Protein 9EYA (pdb70)

Sequence (316 aa):
SGFRKMAFPSGKVEGCMVQVTCGTTTTLNGLWLDDVVYCPRAVICTSEDMLNPNYEDLLIRKSNHNFLVQAGNVQLRVIGHSMQNCVLKLKVDTANPKTPKYKFVRIQPGQTFSVLACYNGSPSGVYQCAMRPNFTIKGSFLNGSAGSVGFNIDYDCVSFCYMHHMMELPTGVHAGTDLEGNFYGPFVDRQTAQAAGTDTTITVNVLAWLYAAVINGDRWFLNRFTTTLNDFNLVAMKYNYEPLTQDHVDILGPLSAQTGIAVLDMCASLKELLQNGMNGRTILGSALLEDEFTPFDVVRQCSGVTFQSAVLQSGFRK

GO terms:
  GO:0060090 molecular adaptor activity (F, IDA)
  GO:0039718 double membrane vesicle viral factory (C, IDA)
  GO:0005737 cytoplasm (C, IDA)
  GO:0039606 symbiont-mediated suppression of host translation initiation (P, IDA)
  GO:0039694 viral RNA genome replication (P, IDA)
  GO:0003724 RNA helicase activity (F, IDA)
  GO:0052170 symbiont-mediated suppression of host innate immune response (P, IDA)
  GO:0140311 protein sequestering activity (F, IDA)
  GO:0004843 cysteine-type deubiquitinase activity (F, EXP)
  GO:0042025 host cell nucleus (C, EXP)
  GO:0044165 host cell endoplasmic reticulum (C, EXP)
  GO:0044174 host cell endosome (C, EXP)
  GO:0044177 host cell Golgi apparatus (C, EXP)
  GO:0030430 host cell cytoplasm (C, EXP)
  GO:0034062 5'-3' RNA polymerase activity (F, EXP)
  GO:0000175 3'-5'-RNA exonuclease activity (F, TAS)
  GO:0062243 double membrane vesicle viral factory outer membrane (C, TAS)
  GO:0003968 RNA-directed RNA polymerase activity (F, TAS)
  GO:0016892 RNA endonuclease activity producing 3'-phosphomonoesters, hydrolytic mechanism (F, TAS)
  GO:0032574 5'-3' RNA helicase activity (F, TAS)

InterPro domains:
  IPR001205 RNA-directed RNA polymerase, C-terminal domain [PF00680] (4889-5173)
  IPR002589 Macro domain [PF01661] (1058-1164)
  IPR002589 Macro domain [PS51154] (1025-1194)
  IPR002589 Macro domain [SM00506] (1037-1165)
  IPR007094 RNA-directed RNA polymerase, catalytic domain [PS50507] (5004-5166)
  IPR008740 Peptidase C30, coronavirus [PF05409] (3292-3575)
  IPR008740 Peptidase C30, coronavirus [PS51442] (3264-3569)
  IPR008740 Peptidase C30, coronavirus [cd21666] (3267-3563)
  IPR009003 Peptidase S1, PA clan [SSF50494] (3266-3563)
  IPR009461 Non-structural protein NSP16, coronavirus-like [PF06460] (6800-7095)
  IPR009466 Non-structural protein 14, coronavirus [PF06471] (5929-6449)
  IPR009469 RNA-dependent RNA polymerase, N-terminal, coronavirus [PF06478] (4407-4758)
  IPR013016 Peptidase C16, coronavirus [PF08715] (1564-1882)
  IPR013016 Peptidase C16, coronavirus [PS51124] (1634-1898)
  IPR014822 Non-structural protein NSP9, coronavirus [PF08710] (4141-4253)
  IPR014822 Non-structural protein NSP9, coronavirus [PS51951] (4141-4253)
  IPR014828 Non-structural protein NSP7, coronavirus [PF08716] (3860-3942)
  IPR014828 Non-structural protein NSP7, coronavirus [PS51949] (3860-3942)
  IPR014829 Non-structural protein NSP8, coronavirus [PF08717] (3943-4140)
  IPR014829 Non-structural protein NSP8, coronavirus [PS51950] (3943-4140)

B-factor: mean 30.34, std 9.56, range [15.97, 96.33]

Secondary structure (DSSP, 8-state):
------PPP-HHHHTTEEEEEETTEEEEEEEETTEEEEEGGGG--TTGGGS--HHHHHHT--GGG-EEEETTEEEPEEEEEEETTEEEEEESS--TTPPEEEE--PPTT-EEEEEEEETTEEEEEEEEE--TTS-B-----TT-TT-EEEEEETTEEEEEEEEEEEETTTEEEEE-TTSPBSTT--SSSS--------B-HHHHHHHHHHHHHTT--TT--S----HHHHHHHHHHTTBPPP-HHHHHHTHHHHHHHT--HHHHHHHHHHHHHH--TT--BTTBSS------HHHHHHHHHT----/--EE--EE--

Radius of gyration: 21.45 Å; Cα contacts (8 Å, |Δi|>4): 710; chains: 2; bounding box: 29×58×57 Å

Organism: Severe acute respiratory syndrome coronavirus 2 (NCBI:txid2697049)

Foldseek 3Di:
DFDDQDAADCVLQLLQWKWKAADPAIAIWGAAFQKTKFFLCNLDDPVCQAPPPSVVSCVPDDQVRIFIGDPNDTFRFPDWDDQAGMIITGTPGTRPSHFAEEFDADDFLAKWKWQFDANRGGDDIGMWTLFPLRWIQDDHDRRRFQTWTWDADAGYIYTHFTFADAAPVGIGWTGTRSHHTGHDDDRHPDHDHGDDRAFAVLQLLLLVLLLVLVPNCPLQDDDFDDLVVLQVLCVVVRYDRDDVVSQVQCVVSCVVNVNRSRSSSVSVSCCVVPNPPQDDGSNHRDRDRRQHNVNSCCVSVVDDHD/DDDDPDDDDD

Nearest PDB structures (foldseek):
  8h57-assembly1_A-2  TM=9.957E-01  e=2.122E-66  Severe acute respiratory syndrome coronavirus 2
  6xb1-assembly1_A-2  TM=9.988E-01  e=9.998E-66  Severe acute respiratory syndrome coronavirus 2
  7aol-assembly1_A  TM=1.001E+00  e=4.182E-65  Severe acute respiratory syndrome coronavirus 2
  8dcz-assembly1_B  TM=9.970E-01  e=1.926E-65  Severe acute respiratory syndrome coronavirus 2
  8ehj-assembly1_A  TM=9.989E-01  e=2.924E-65  Severe acute respiratory syndrome coronavirus 2

Solvent-accessible surface area: 14330 Å² total

Structure (mmCIF, N/CA/C/O backbone):
data_9EYA
#
_entry.id   9EYA
#
_cell.length_a   113.694
_cell.length_b   52.191
_cell.length_c   45.154
_cell.angle_alpha   90.000
_cell.angle_beta   103.310
_cell.angle_gamma   90.000
#
_symmetry.space_group_name_H-M   'C 1 2 1'
#
loop_
_entity.id
_entity.type
_entity.pdbx_description
1 polymer 'Non-structural protein 7'
2 polymer THR-SER-ALA-VAL-LEU-GLN-SER-GLY-PHE-ARG-LYS
3 water water
#
loop_
_atom_site.group_PDB
_atom_site.id
_atom_site.type_symbol
_atom_site.label_atom_id
_atom_site.label_alt_id
_atom_site.label_comp_id
_atom_site.label_asym_id
_atom_site.label_entity_id
_atom_site.label_seq_id
_atom_site.pdbx_PDB_ins_code
_atom_site.Cartn_x
_atom_site.Cartn_y
_atom_site.Cartn_z
_atom_site.occupancy
_atom_site.B_iso_or_equiv
_atom_site.auth_seq_id
_atom_site.auth_comp_id
_atom_site.auth_asym_id
_atom_site.auth_atom_id
_atom_site.pdbx_PDB_model_num
ATOM 1 N N . SER A 1 1 ? -2.75381 4.29587 38.70224 1.000 28.80300 1 SER A N 1
ATOM 2 C CA . SER A 1 1 ? -3.28166 5.42665 37.95353 1.000 28.01978 1 SER A CA 1
ATOM 3 C C . SER A 1 1 ? -2.72334 5.48406 36.53285 1.000 31.25198 1 SER A C 1
ATOM 4 O O . SER A 1 1 ? -2.09541 4.53308 36.05441 1.000 26.48757 1 SER A O 1
ATOM 7 N N . GLY A 1 2 ? -2.94124 6.61661 35.87325 1.000 30.49093 2 GLY A N 1
ATOM 8 C CA . GLY A 1 2 ? -2.83570 6.69143 34.43447 1.000 27.91798 2 GLY A CA 1
ATOM 9 C C . GLY A 1 2 ? -4.15093 6.31017 33.77958 1.000 24.35672 2 GLY A C 1
ATOM 10 O O . GLY A 1 2 ? -5.03752 5.72235 34.39411 1.000 31.22855 2 GLY A O 1
ATOM 11 N N . PHE A 1 3 ? -4.28242 6.66587 32.50630 1.000 24.94425 3 PHE A N 1
ATOM 12 C CA . PHE A 1 3 ? -5.53493 6.39784 31.80393 1.000 27.42576 3 PHE A CA 1
ATOM 13 C C . PHE A 1 3 ? -5.25019 6.33038 30.31519 1.000 25.95012 3 PHE A C 1
ATOM 14 O O . PHE A 1 3 ? -4.79095 7.31422 29.72548 1.000 28.07425 3 PHE A O 1
ATOM 22 N N . ARG A 1 4 ? -5.52739 5.18012 29.71168 1.000 24.14991 4 ARG A N 1
ATOM 23 C CA . ARG A 1 4 ? -5.18344 4.91261 28.32375 1.000 23.25333 4 ARG A CA 1
ATOM 24 C C . ARG A 1 4 ? -6.41594 4.44889 27.56301 1.000 22.73273 4 ARG A C 1
ATOM 25 O O . ARG A 1 4 ? -7.32190 3.84149 28.13549 1.000 24.76182 4 ARG A O 1
ATOM 33 N N . LYS A 1 5 ? -6.43429 4.72067 26.26061 1.000 26.62148 5 LYS A N 1
ATOM 34 C CA . LYS A 1 5 ? -7.44599 4.12859 25.39044 1.000 26.39805 5 LYS A CA 1
ATOM 35 C C . LYS A 1 5 ? -7.13689 2.63882 25.29116 1.000 30.40201 5 LYS A C 1
ATOM 36 O O . LYS A 1 5 ? -6.20827 2.22109 24.59602 1.000 33.40922 5 LYS A O 1
ATOM 42 N N . MET A 1 6 ? -7.90903 1.83474 26.00884 1.000 25.09105 6 MET A N 1
ATOM 43 C CA . MET A 1 6 ? -7.58012 0.44574 26.28088 1.000 26.15835 6 MET A CA 1
ATOM 44 C C . MET A 1 6 ? -8.52884 -0.46476 25.51692 1.000 26.12672 6 MET A C 1
ATOM 45 O O . MET A 1 6 ? -9.75023 -0.32118 25.62571 1.000 29.97298 6 MET A O 1
ATOM 50 N N . ALA A 1 7 ? -7.96807 -1.38427 24.73824 1.000 26.75143 7 ALA A N 1
ATOM 51 C CA . ALA A 1 7 ? -8.76510 -2.35956 24.01118 1.000 26.62915 7 ALA A CA 1
ATOM 52 C C . ALA A 1 7 ? -8.89363 -3.63504 24.82973 1.000 23.52445 7 ALA A C 1
ATOM 53 O O . ALA A 1 7 ? -8.11902 -3.88611 25.75527 1.000 25.08077 7 ALA A O 1
ATOM 55 N N . PHE A 1 8 ? -9.89694 -4.43748 24.48844 1.000 25.00128 8 PHE A N 1
ATOM 56 C CA . PHE A 1 8 ? -10.01816 -5.75047 25.09281 1.000 25.59946 8 PHE A CA 1
ATOM 57 C C . PHE A 1 8 ? -8.88032 -6.65021 24.61584 1.000 25.59639 8 PHE A C 1
ATOM 58 O O . PHE A 1 8 ? -8.37153 -6.48331 23.50299 1.000 26.02943 8 PHE A O 1
ATOM 66 N N . PRO A 1 9 ? -8.45350 -7.60384 25.44142 1.000 28.06399 9 PRO A N 1
ATOM 67 C CA . PRO A 1 9 ? -7.55094 -8.64464 24.93767 1.000 25.60247 9 PRO A CA 1
ATOM 68 C C . PRO A 1 9 ? -8.20384 -9.36215 23.76448 1.000 27.89228 9 PRO A C 1
ATOM 69 O O . PRO A 1 9 ? -9.39256 -9.68645 23.79566 1.000 27.72694 9 PRO A O 1
ATOM 73 N N . SER A 1 10 ? -7.42676 -9.57346 22.70876 1.000 25.55129 10 SER A N 1
ATOM 74 C CA . SER A 1 10 ? -7.98197 -9.98491 21.42629 1.000 26.98493 10 SER A CA 1
ATOM 75 C C . SER A 1 10 ? -7.85012 -11.47656 21.15571 1.000 25.64836 10 SER A C 1
ATOM 76 O O . SER A 1 10 ? -8.28333 -11.93143 20.09445 1.000 28.47929 10 SER A O 1
ATOM 79 N N . GLY A 1 11 ? -7.29071 -12.24732 22.09402 1.000 25.65643 11 GLY A N 1
ATOM 80 C CA . GLY A 1 11 ? -7.00443 -13.65002 21.82341 1.000 28.09033 11 GLY A CA 1
ATOM 81 C C . GLY A 1 11 ? -8.22567 -14.44562 21.39528 1.000 28.43434 11 GLY A C 1
ATOM 82 O O . GLY A 1 11 ? -8.15555 -15.25317 20.46614 1.000 29.73364 11 GLY A O 1
ATOM 83 N N . LYS A 1 12 ? -9.36165 -14.22500 22.06025 1.000 25.71576 12 LYS A N 1
ATOM 84 C CA . LYS A 1 12 ? -10.56561 -14.99018 21.74701 1.000 27.74455 12 LYS A CA 1
ATOM 85 C C . LYS A 1 12 ? -11.02904 -14.73779 20.31597 1.000 29.16598 12 LYS A C 1
ATOM 86 O O . LYS A 1 12 ? -11.52773 -15.64987 19.64692 1.000 26.97795 12 LYS A O 1
ATOM 92 N N . VAL A 1 13 ? -10.84619 -13.51277 19.82232 1.000 27.21215 13 VAL A N 1
ATOM 93 C CA . VAL A 1 13 ? -11.27192 -13.17702 18.46748 1.000 21.89718 13 VAL A CA 1
ATOM 94 C C . VAL A 1 13 ? -10.22751 -13.60483 17.43724 1.000 28.25324 13 VAL A C 1
ATOM 95 O O . VAL A 1 13 ? -10.57806 -14.01061 16.32294 1.000 23.46442 13 VAL A O 1
ATOM 99 N N . GLU A 1 14 ? -8.93534 -13.52337 17.78772 1.000 22.38519 14 GLU A N 1
ATOM 100 C CA . GLU A 1 14 ? -7.87291 -13.90029 16.85306 1.000 23.85414 14 GLU A CA 1
ATOM 101 C C . GLU A 1 14 ? -8.06875 -15.31210 16.31020 1.000 25.52771 14 GLU A C 1
ATOM 102 O O . GLU A 1 14 ? -7.83870 -15.56895 15.12195 1.000 24.69602 14 GLU A O 1
ATOM 108 N N . GLY A 1 15 ? -8.49138 -16.24129 17.16737 1.000 24.57964 15 GLY A N 1
ATOM 109 C CA . GLY A 1 15 ? -8.72129 -17.61211 16.75418 1.000 25.21133 15 GLY A CA 1
ATOM 110 C C . GLY A 1 15 ? -9.93318 -17.82594 15.87694 1.000 21.90862 15 GLY A C 1
ATOM 111 O O . GLY A 1 15 ? -10.17100 -18.95773 15.44677 1.000 27.17961 15 GLY A O 1
ATOM 112 N N . CYS A 1 16 ? -10.70834 -16.77828 15.60259 1.000 20.94031 16 CYS A N 1
ATOM 113 C CA . CYS A 1 16 ? -11.88156 -16.86783 14.74134 1.000 24.30728 16 CYS A CA 1
ATOM 114 C C . CYS A 1 16 ? -11.66917 -16.26634 13.35946 1.000 22.67049 16 CYS A C 1
ATOM 115 O O . CYS A 1 16 ? -12.56257 -16.36872 12.51744 1.000 22.82877 16 CYS A O 1
ATOM 118 N N . MET A 1 17 ? -10.53025 -15.63252 13.10101 1.000 24.65981 17 MET A N 1
ATOM 119 C CA . MET A 1 17 ? -10.34094 -14.94057 11.83400 1.000 24.91360 17 MET A CA 1
ATOM 120 C C . MET A 1 17 ? -9.86250 -15.90790 10.75823 1.000 24.89699 17 MET A C 1
ATOM 121 O O . MET A 1 17 ? -8.94899 -16.71018 10.98560 1.000 24.81003 17 MET A O 1
ATOM 126 N N . VAL A 1 18 ? -10.49588 -15.83748 9.58759 1.000 20.93752 18 VAL A N 1
ATOM 127 C CA . VAL A 1 18 ? -10.09002 -16.59025 8.41080 1.000 23.34958 18 VAL A CA 1
ATOM 128 C C . VAL A 1 18 ? -10.07270 -15.64583 7.21504 1.000 21.13839 18 VAL A C 1
ATOM 129 O O . VAL A 1 18 ? -10.48921 -14.48904 7.29373 1.000 21.70715 18 VAL A O 1
ATOM 133 N N . GLN A 1 19 ? -9.56810 -16.16272 6.10198 1.000 22.29898 19 GLN A N 1
ATOM 134 C CA . GLN A 1 19 ? -9.54253 -15.45433 4.83683 1.000 24.04788 19 GLN A CA 1
ATOM 135 C C . GLN A 1 19 ? -10.61868 -16.03238 3.92789 1.000 21.14603 19 GLN A C 1
ATOM 136 O O . GLN A 1 19 ? -10.79369 -17.25108 3.86481 1.000 22.48325 19 GLN A O 1
ATOM 142 N N . VAL A 1 20 ? -11.36534 -15.15379 3.25864 1.000 21.92075 20 VAL A N 1
ATOM 143 C CA . VAL A 1 20 ? -12.38930 -15.55015 2.29767 1.000 24.62437 20 VAL A CA 1
ATOM 144 C C . VAL A 1 20 ? -12.05309 -14.91587 0.95842 1.000 23.69517 20 VAL A C 1
ATOM 145 O O . VAL A 1 20 ? -11.89484 -13.69361 0.86738 1.000 23.35245 20 VAL A O 1
ATOM 149 N N . THR A 1 21 ? -11.95256 -15.74314 -0.07249 1.000 26.48392 21 THR A N 1
ATOM 150 C CA . THR A 1 21 ? -11.67290 -15.29801 -1.42817 1.000 25.38609 21 THR A CA 1
ATOM 151 C C . THR A 1 21 ? -12.78738 -15.76475 -2.35076 1.000 27.80231 21 THR A C 1
ATOM 152 O O . THR A 1 21 ? -13.24643 -16.90783 -2.25799 1.000 23.55931 21 THR A O 1
ATOM 156 N N . CYS A 1 22 ? -13.22049 -14.87568 -3.23986 1.000 23.28893 22 CYS A N 1
ATOM 157 C CA . CYS A 1 22 ? -14.21115 -15.21786 -4.24911 1.000 21.01117 22 CYS A CA 1
ATOM 158 C C . CYS A 1 22 ? -13.84995 -14.46448 -5.51877 1.000 29.62281 22 CYS A C 1
ATOM 159 O O . CYS A 1 22 ? -13.62412 -13.25177 -5.47836 1.000 30.52181 22 CYS A O 1
ATOM 162 N N . GLY A 1 23 ? -13.75856 -15.18712 -6.63357 1.000 37.36600 23 GLY A N 1
ATOM 163 C CA . GLY A 1 23 ? -13.38524 -14.57966 -7.89767 1.000 32.23468 23 GLY A CA 1
ATOM 164 C C . GLY A 1 23 ? -12.01346 -13.93707 -7.85836 1.000 35.17219 23 GLY A C 1
ATOM 165 O O . GLY A 1 23 ? -10.99916 -14.62856 -7.74164 1.000 38.81567 23 GLY A O 1
ATOM 166 N N . THR A 1 24 ? -11.97179 -12.60665 -7.94110 1.000 34.73525 24 THR A N 1
ATOM 167 C CA . THR A 1 24 ? -10.72757 -11.84952 -7.88146 1.000 36.74379 24 THR A CA 1
ATOM 168 C C . THR A 1 24 ? -10.61730 -11.01757 -6.60805 1.000 37.29111 24 THR A C 1
ATOM 169 O O . THR A 1 24 ? -9.80832 -10.08597 -6.54883 1.000 34.97325 24 THR A O 1
ATOM 173 N N . THR A 1 25 ? -11.40693 -11.33861 -5.58641 1.000 28.50330 25 THR A N 1
ATOM 174 C CA . THR A 1 25 ? -11.56397 -10.48596 -4.41517 1.000 25.30612 25 THR A CA 1
ATOM 175 C C . THR A 1 25 ? -11.31043 -11.29117 -3.14804 1.000 24.13995 25 THR A C 1
ATOM 176 O O . THR A 1 25 ? -11.73475 -12.44441 -3.04209 1.000 25.33868 25 THR A O 1
ATOM 180 N N A THR A 1 26 ? -10.62470 -10.67616 -2.18529 0.606 23.58833 26 THR A N 1
ATOM 181 N N B THR A 1 26 ? -10.60322 -10.68318 -2.19499 0.394 23.64352 26 THR A N 1
ATOM 182 C CA A THR A 1 26 ? -10.30466 -11.31651 -0.91662 0.606 23.91680 26 THR A CA 1
ATOM 183 C CA B THR A 1 26 ? -10.31919 -11.30863 -0.91143 0.394 23.96145 26 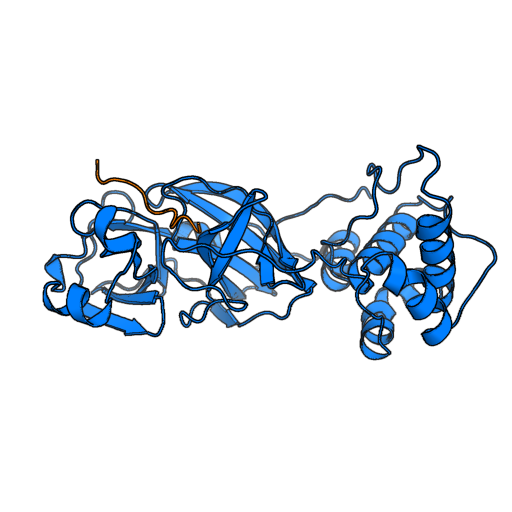THR A CA 1
ATOM 184 C C A THR A 1 26 ? -10.61644 -10.35967 0.22445 0.606 24.89790 26 THR A C 1
ATOM 185 C C B THR A 1 26 ? -10.66450 -10.34572 0.21332 0.394 24.88897 26 THR A C 1
ATOM 186 O O A THR A 1 26 ? -10.43622 -9.14505 0.08869 0.606 26.23691 26 THR A O 1
ATOM 187 O O B THR A 1 26 ? -10.54330 -9.12591 0.06531 0.394 26.16833 26 THR A O 1
ATOM 194 N N . LEU A 1 27 ? -11.10028 -10.90807 1.33558 1.000 21.73536 27 LEU A N 1
ATOM 195 C CA . LEU A 1 27 ? -11.30043 -10.15168 2.57158 1.000 19.76407 27 LEU A CA 1
ATOM 196 C C . LEU A 1 27 ? -11.28389 -11.14294 3.73673 1.000 22.12963 27 LEU A C 1
ATOM 197 O O . LEU A 1 27 ? -10.90946 -12.30895 3.57222 1.000 21.84729 27 LEU A O 1
ATOM 202 N N . ASN A 1 28 ? -11.70759 -10.68544 4.91304 1.000 22.91026 28 ASN A N 1
ATOM 203 C CA . ASN A 1 28 ? -11.67572 -11.48632 6.13039 1.000 18.50922 28 ASN A CA 1
ATOM 204 C C . ASN A 1 28 ? -13.05427 -12.03605 6.46214 1.000 18.73553 28 ASN A C 1
ATOM 205 O O . ASN A 1 28 ? -14.08083 -11.41076 6.18350 1.000 19.99592 28 ASN A O 1
ATOM 210 N N . GLY A 1 29 ? -13.06399 -13.19925 7.10537 1.000 20.87353 29 GLY A N 1
ATOM 211 C CA . GLY A 1 29 ? -14.28845 -13.76343 7.61849 1.000 21.42936 29 GLY A CA 1
ATOM 212 C C . GLY A 1 29 ? -14.14340 -14.12526 9.08359 1.000 22.90345 29 GLY A C 1
ATOM 213 O O . GLY A 1 29 ? -13.04059 -14.23602 9.61864 1.000 21.61129 29 GLY A O 1
ATOM 214 N N . LEU A 1 30 ? -15.29170 -14.30011 9.72618 1.000 20.17947 30 LEU A N 1
ATOM 215 C CA . LEU A 1 30 ? -15.37670 -14.63542 11.14014 1.000 22.75038 30 LEU A CA 1
ATOM 216 C C . LEU A 1 30 ? -15.93919 -16.04686 11.27005 1.000 23.40863 30 LEU A C 1
ATOM 217 O O . LEU A 1 30 ? -17.08885 -16.29470 10.89012 1.000 21.94054 30 LEU A O 1
ATOM 222 N N . TRP A 1 31 ? -15.13507 -16.96003 11.82250 1.000 21.76414 31 TRP A N 1
ATOM 223 C CA . TRP A 1 31 ? -15.45399 -18.38782 11.87242 1.000 19.79355 31 TRP A CA 1
ATOM 224 C C . TRP A 1 31 ? -15.92571 -18.73623 13.28277 1.000 20.12694 31 TRP A C 1
ATOM 225 O O . TRP A 1 31 ? -15.12206 -18.79980 14.22214 1.000 23.03964 31 TRP A O 1
ATOM 236 N N . LEU A 1 32 ? -17.22961 -18.93879 13.43631 1.000 20.57839 32 LEU A N 1
ATOM 237 C CA . LEU A 1 32 ? -17.82026 -19.30978 14.71592 1.000 23.09141 32 LEU A CA 1
ATOM 238 C C . LEU A 1 32 ? -18.64584 -20.56567 14.51130 1.000 20.60465 32 LEU A C 1
ATOM 239 O O . LEU A 1 32 ? -19.50856 -20.60048 13.62832 1.000 21.93129 32 LEU A O 1
ATOM 244 N N . ASP A 1 33 ? -18.38904 -21.58625 15.32966 1.000 24.63005 33 ASP A N 1
ATOM 245 C CA . ASP A 1 33 ? -18.98530 -22.91541 15.14091 1.000 29.37253 33 ASP A CA 1
ATOM 246 C C . ASP A 1 33 ? -18.70520 -23.32248 13.69341 1.000 28.40953 33 ASP A C 1
ATOM 247 O O . ASP A 1 33 ? -17.55588 -23.19727 13.24524 1.000 22.47241 33 ASP A O 1
ATOM 252 N N . ASP A 1 34 ? -19.70274 -23.77524 12.93096 1.000 23.65070 34 ASP A N 1
ATOM 253 C CA . ASP A 1 34 ? -19.49416 -24.21785 11.55805 1.000 23.17513 34 ASP A CA 1
ATOM 254 C C . ASP A 1 34 ? -19.96382 -23.19020 10.53105 1.000 24.43931 34 ASP A C 1
ATOM 255 O O . ASP A 1 34 ? -20.37694 -23.56233 9.42626 1.000 24.88888 34 ASP A O 1
ATOM 260 N N . VAL A 1 35 ? -19.90953 -21.90316 10.86679 1.000 22.86987 35 VAL A N 1
ATOM 261 C CA . VAL A 1 35 ? -20.33826 -20.84366 9.96162 1.000 19.36952 35 VAL A CA 1
ATOM 262 C C . VAL A 1 35 ? -19.23800 -19.79540 9.86449 1.000 21.45079 35 VAL A C 1
ATOM 263 O O . VAL A 1 35 ? -18.64765 -19.40454 10.87965 1.000 21.81074 35 VAL A O 1
ATOM 267 N N . VAL A 1 36 ? -18.96526 -19.33730 8.64363 1.000 20.64618 36 VAL A N 1
ATOM 268 C CA . VAL A 1 36 ? -18.05744 -18.22061 8.39921 1.000 19.43235 36 VAL A CA 1
ATOM 269 C C . VAL A 1 36 ? -18.89604 -17.03817 7.92762 1.000 21.74973 36 VAL A C 1
ATOM 270 O O . VAL A 1 36 ? -19.63286 -17.14630 6.93921 1.000 20.94337 36 VAL A O 1
ATOM 274 N N . TYR A 1 37 ? -18.80353 -15.92257 8.64849 1.000 19.770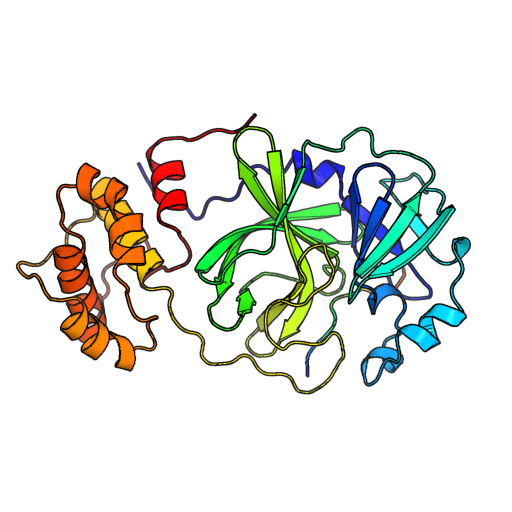09 37 TYR A N 1
ATOM 275 C CA . TYR A 1 37 ? -19.50428 -14.68760 8.31611 1.000 21.61511 37 TYR A CA 1
ATOM 276 C C . TYR A 1 37 ? -18.53694 -13.73686 7.62195 1.000 21.09401 37 TYR A C 1
ATOM 277 O O . TYR A 1 37 ? -17.39294 -13.58471 8.05775 1.000 22.22225 37 TYR A O 1
ATOM 286 N N . CYS A 1 38 ? -18.98586 -13.09674 6.54426 1.000 19.80452 38 CYS A N 1
ATOM 287 C CA . CYS A 1 38 ? -18.12364 -12.14841 5.84763 1.000 18.58222 38 CYS A CA 1
ATOM 288 C C . CYS A 1 38 ? -18.99514 -11.17848 5.05812 1.000 19.45373 38 CYS A C 1
ATOM 289 O O . CYS A 1 38 ? -20.17127 -11.46835 4.79403 1.000 20.81318 38 CYS A O 1
ATOM 292 N N . PRO A 1 39 ? -18.45815 -10.01482 4.67851 1.000 20.16108 39 PRO A N 1
ATOM 293 C CA . PRO A 1 39 ? -19.25146 -9.06963 3.87994 1.000 18.42181 39 PRO A CA 1
ATOM 294 C C . PRO A 1 39 ? -19.59593 -9.65571 2.51805 1.000 19.34331 39 PRO A C 1
ATOM 295 O O . PRO A 1 39 ? -18.77832 -10.33154 1.88305 1.000 19.58309 39 PRO A O 1
ATOM 299 N N . ARG A 1 40 ? -20.82959 -9.40096 2.07221 1.000 19.87881 40 ARG A N 1
ATOM 300 C CA . ARG A 1 40 ? -21.24971 -9.92551 0.77926 1.000 22.54088 40 ARG A CA 1
ATOM 301 C C . ARG A 1 40 ? -20.48873 -9.28992 -0.38034 1.000 22.62582 40 ARG A C 1
ATOM 302 O O . ARG A 1 40 ? -20.49628 -9.83822 -1.48422 1.000 22.21046 40 ARG A O 1
ATOM 310 N N . ALA A 1 41 ? -19.81615 -8.16032 -0.15688 1.000 22.69338 41 ALA A N 1
ATOM 311 C CA . ALA A 1 41 ? -19.04783 -7.53831 -1.22582 1.000 25.27502 41 ALA A CA 1
ATOM 312 C C . ALA A 1 41 ? -17.85922 -8.37843 -1.67612 1.000 23.51642 41 ALA A C 1
ATOM 313 O O . ALA A 1 41 ? -17.20040 -8.01672 -2.65950 1.000 23.19255 41 ALA A O 1
ATOM 315 N N . VAL A 1 42 ? -17.57373 -9.49117 -0.99954 1.000 20.08339 42 VAL A N 1
ATOM 316 C CA . VAL A 1 42 ? -16.56242 -10.41106 -1.50832 1.000 19.94730 42 VAL A CA 1
ATOM 317 C C . VAL A 1 42 ? -16.91615 -10.93550 -2.90267 1.000 23.07017 42 VAL A C 1
ATOM 318 O O . VAL A 1 42 ? -16.02433 -11.34746 -3.64987 1.000 24.20646 42 VAL A O 1
ATOM 322 N N . ILE A 1 43 ? -18.19840 -10.91871 -3.28777 1.000 24.72218 43 ILE A N 1
ATOM 323 C CA . ILE A 1 43 ? -18.58770 -11.43414 -4.59804 1.000 24.36954 43 ILE A CA 1
ATOM 324 C C . ILE A 1 43 ? -18.49719 -10.38360 -5.69793 1.000 28.30228 43 ILE A C 1
ATOM 325 O O . ILE A 1 43 ? -18.78691 -10.69341 -6.86298 1.000 28.29843 43 ILE A O 1
ATOM 330 N N . CYS A 1 44 ? -18.07487 -9.16443 -5.37942 1.000 25.30647 44 CYS A N 1
ATOM 331 C CA . CYS A 1 44 ? -18.01665 -8.07926 -6.34926 1.000 27.08018 44 CYS A CA 1
ATOM 332 C C . CYS A 1 44 ? -16.61977 -7.90753 -6.92516 1.000 34.01444 44 CYS A C 1
ATOM 333 O O . CYS A 1 44 ? -15.62194 -7.98173 -6.20251 1.000 37.57603 44 CYS A O 1
ATOM 336 N N . THR A 1 45 ? -16.56108 -7.65806 -8.22857 1.000 35.37817 45 THR A N 1
ATOM 337 C CA . THR A 1 45 ? -15.38214 -7.05982 -8.82894 1.000 40.20456 45 THR A CA 1
ATOM 338 C C . THR A 1 45 ? -15.41181 -5.55109 -8.60291 1.000 39.80767 45 THR A C 1
ATOM 339 O O . THR A 1 45 ? -16.39169 -4.99352 -8.10062 1.000 43.79016 45 THR A O 1
ATOM 343 N N . SER A 1 46 ? -14.32256 -4.88032 -8.98502 1.000 45.82955 46 SER A N 1
ATOM 344 C CA . SER A 1 46 ? -14.26025 -3.43256 -8.80027 1.000 49.53817 46 SER A CA 1
ATOM 345 C C . SER A 1 46 ? -15.35286 -2.72403 -9.59384 1.000 53.68589 46 SER A C 1
ATOM 346 O O . SER A 1 46 ? -15.93788 -1.74260 -9.11755 1.000 55.40426 46 SER A O 1
ATOM 349 N N . GLU A 1 47 ? -15.65449 -3.21381 -10.80030 1.000 40.49689 47 GLU A N 1
ATOM 350 C CA . GLU A 1 47 ? -16.69129 -2.57517 -11.60711 1.000 52.28278 47 GLU A CA 1
ATOM 351 C C . GLU A 1 47 ? -18.08309 -2.87942 -11.06740 1.000 42.70795 47 GLU A C 1
ATOM 352 O O . GLU A 1 47 ? -18.97407 -2.02332 -11.12648 1.000 44.09111 47 GLU A O 1
ATOM 358 N N . ASP A 1 48 ? -18.28783 -4.08971 -10.53485 1.000 36.47448 48 ASP A N 1
ATOM 359 C CA . ASP A 1 48 ? -19.54538 -4.41253 -9.86498 1.000 41.59721 48 ASP A CA 1
ATOM 360 C C . ASP A 1 48 ? -19.90382 -3.38278 -8.80472 1.000 37.32580 48 ASP A C 1
ATOM 361 O O . ASP A 1 48 ? -21.08729 -3.09456 -8.59015 1.000 37.71289 48 ASP A O 1
ATOM 366 N N . MET A 1 49 ? -18.89632 -2.80871 -8.14278 1.000 43.66903 49 MET A N 1
ATOM 367 C CA . MET A 1 49 ? -19.13440 -2.05284 -6.92021 1.000 40.44221 49 MET A CA 1
ATOM 368 C C . MET A 1 49 ? -19.86404 -0.73606 -7.14852 1.000 29.91760 49 MET A C 1
ATOM 369 O O . MET A 1 49 ? -20.43950 -0.19730 -6.19912 1.000 30.12946 49 MET A O 1
ATOM 374 N N . LEU A 1 50 ? -19.85964 -0.20471 -8.36862 1.000 28.52444 50 LEU A N 1
ATOM 375 C CA . LEU A 1 50 ? -20.60679 1.02141 -8.62598 1.000 29.39323 50 LEU A CA 1
ATOM 376 C C . LEU A 1 50 ? -22.11033 0.79958 -8.48037 1.000 38.52879 50 LEU A C 1
ATOM 377 O O . LEU A 1 50 ? -22.82117 1.65741 -7.94223 1.000 40.79235 50 LEU A O 1
ATOM 382 N N . ASN A 1 51 ? -22.61140 -0.34450 -8.94007 1.000 33.60389 51 ASN A N 1
ATOM 383 C CA . ASN A 1 51 ? -24.04609 -0.60309 -8.93098 1.000 36.92827 51 ASN A CA 1
ATOM 384 C C . ASN A 1 51 ? -24.32705 -2.09832 -8.80964 1.000 29.46839 51 ASN A C 1
ATOM 385 O O . ASN A 1 51 ? -24.87947 -2.70063 -9.73834 1.000 33.00212 51 ASN A O 1
ATOM 390 N N . PRO A 1 52 ? -23.97405 -2.73149 -7.69320 1.000 24.05919 52 PRO A N 1
ATOM 391 C CA . PRO A 1 52 ? -24.10784 -4.18950 -7.60621 1.000 26.90774 52 PRO A CA 1
ATOM 392 C C . PRO A 1 52 ? -25.54747 -4.61219 -7.36606 1.000 29.65961 52 PRO A C 1
ATOM 393 O O . PRO A 1 52 ? -26.28254 -3.98827 -6.59654 1.000 33.80621 52 PRO A O 1
ATOM 397 N N . ASN A 1 53 ? -25.95348 -5.67364 -8.05269 1.000 24.78847 53 ASN A N 1
ATOM 398 C CA . ASN A 1 53 ? -27.20307 -6.36957 -7.75710 1.000 28.35210 53 ASN A CA 1
ATOM 399 C C . ASN A 1 53 ? -26.76888 -7.68171 -7.11333 1.000 27.08169 53 ASN A C 1
ATOM 400 O O . ASN A 1 53 ? -26.45087 -8.65084 -7.80204 1.000 25.95675 53 ASN A O 1
ATOM 405 N N . TYR A 1 54 ? -26.72954 -7.69194 -5.77814 1.000 25.16524 54 TYR A N 1
ATOM 406 C CA . TYR A 1 54 ? -26.09148 -8.79290 -5.06766 1.000 24.47706 54 TYR A CA 1
ATOM 407 C C . TYR A 1 54 ? -26.82809 -10.10718 -5.28220 1.000 24.89647 54 TYR A C 1
ATOM 408 O O . TYR A 1 54 ? -26.19217 -11.15508 -5.43914 1.000 26.51490 54 TYR A O 1
ATOM 417 N N . GLU A 1 55 ? -28.16306 -10.07513 -5.28946 1.000 23.21840 55 GLU A N 1
ATOM 418 C CA . GLU A 1 55 ? -28.91912 -11.29414 -5.55835 1.000 26.67420 55 GLU A CA 1
ATOM 419 C C . GLU A 1 55 ? -28.56965 -11.86884 -6.92847 1.000 25.76536 55 GLU A C 1
ATOM 420 O O . GLU A 1 55 ? -28.39415 -13.08714 -7.07074 1.000 27.54948 55 GLU A O 1
ATOM 426 N N . ASP A 1 56 ? -28.44494 -11.00612 -7.94707 1.000 25.15105 56 ASP A N 1
ATOM 427 C CA . ASP A 1 56 ? -28.08833 -11.48466 -9.28358 1.000 28.27802 56 ASP A CA 1
ATOM 428 C C . ASP A 1 56 ? -26.65325 -11.99072 -9.32654 1.000 28.61221 56 ASP A C 1
ATOM 429 O O . ASP A 1 56 ? -26.36970 -13.01753 -9.95276 1.000 24.92434 56 ASP A O 1
ATOM 434 N N . LEU A 1 57 ? -25.73168 -11.27503 -8.67910 1.000 29.54627 57 LEU A N 1
ATOM 435 C CA . LEU A 1 57 ? -24.34291 -11.72191 -8.64001 1.000 30.98518 57 LEU A CA 1
ATOM 436 C C . LEU A 1 57 ? -24.21753 -13.07572 -7.95247 1.000 33.54164 57 LEU A C 1
ATOM 437 O O . LEU A 1 57 ? -23.38737 -13.90714 -8.34270 1.000 31.76990 57 LEU A O 1
ATOM 442 N N . LEU A 1 58 ? -25.04923 -13.32048 -6.93839 1.000 28.83843 58 LEU A N 1
ATOM 443 C CA . LEU A 1 58 ? -24.97427 -14.55391 -6.16348 1.000 30.73717 58 LEU A CA 1
ATOM 444 C C . LEU A 1 58 ? -25.44869 -15.77009 -6.95177 1.000 33.47593 58 LEU A C 1
ATOM 445 O O . LEU A 1 58 ? -25.05856 -16.89613 -6.62299 1.000 37.27604 58 LEU A O 1
ATOM 450 N N . ILE A 1 59 ? -26.26913 -15.56551 -7.98692 1.000 28.77703 59 ILE A N 1
ATOM 451 C CA . ILE A 1 59 ? -26.78415 -16.67835 -8.78135 1.000 28.23893 59 ILE A CA 1
ATOM 452 C C . ILE A 1 59 ? -25.64147 -17.48633 -9.38461 1.000 36.57212 59 ILE A C 1
ATOM 453 O O . ILE A 1 59 ? -25.71613 -18.71663 -9.48477 1.000 39.45836 59 ILE A O 1
ATOM 458 N N . ARG A 1 60 ? -24.56161 -16.81599 -9.77630 1.000 34.23029 60 ARG A N 1
ATOM 459 C CA . ARG A 1 60 ? -23.43377 -17.47229 -10.42235 1.000 42.94684 60 ARG A CA 1
ATOM 460 C C . ARG A 1 60 ? -22.38991 -17.99061 -9.43440 1.000 37.58483 60 ARG A C 1
ATOM 461 O O . ARG A 1 60 ? -21.30482 -18.40049 -9.86342 1.000 38.15244 60 ARG A O 1
ATOM 469 N N . LYS A 1 61 ? -22.68925 -17.99025 -8.13475 1.000 33.35238 61 LYS A N 1
ATOM 470 C CA . LYS A 1 61 ? -21.76192 -18.45194 -7.10858 1.000 29.08637 61 LYS A CA 1
ATOM 471 C C . LYS A 1 61 ? -22.28141 -19.73816 -6.48531 1.000 32.53240 61 LYS A C 1
ATOM 472 O O . LYS A 1 61 ? -23.43616 -19.80267 -6.05174 1.000 33.78088 61 LYS A O 1
ATOM 478 N N . SER A 1 62 ? -21.42691 -20.75004 -6.43411 1.000 27.22436 62 SER A N 1
ATOM 479 C CA . SER A 1 62 ? -21.70755 -21.99062 -5.72949 1.000 26.05091 62 SER A CA 1
ATOM 480 C C . SER A 1 62 ? -20.81354 -22.08174 -4.50011 1.000 23.30976 62 SER A C 1
ATOM 481 O O . SER A 1 62 ? -19.90112 -21.27366 -4.31006 1.000 25.89857 62 SER A O 1
ATOM 484 N N . ASN A 1 63 ? -21.08540 -23.09221 -3.66897 1.000 24.26041 63 ASN A N 1
ATOM 485 C CA . ASN A 1 63 ? -20.27214 -23.33140 -2.47611 1.000 27.82375 63 ASN A CA 1
ATOM 486 C C . ASN A 1 63 ? -18.77996 -23.32132 -2.79484 1.000 25.38751 63 ASN A C 1
ATOM 487 O O . ASN A 1 63 ? -17.98121 -22.71395 -2.07232 1.000 23.74524 63 ASN A O 1
ATOM 492 N N . HIS A 1 64 ? -18.38185 -23.99728 -3.87740 1.000 26.37014 64 HIS A N 1
ATOM 493 C CA . HIS A 1 64 ? -16.95810 -24.13889 -4.17445 1.000 24.68964 64 HIS A CA 1
ATOM 494 C C . HIS A 1 64 ? -16.32304 -22.85666 -4.70683 1.000 28.07800 64 HIS A C 1
ATOM 495 O O . HIS A 1 64 ? -15.09461 -22.80377 -4.83296 1.000 27.21129 64 HIS A O 1
ATOM 502 N N . ASN A 1 65 ? -17.11192 -21.82451 -5.01108 1.000 26.04046 65 ASN A N 1
ATOM 503 C CA . ASN A 1 65 ? -16.54080 -20.54550 -5.41527 1.000 29.41867 65 ASN A CA 1
ATOM 504 C C . ASN A 1 65 ? -16.04071 -19.72409 -4.23501 1.000 27.60688 65 ASN A C 1
ATOM 505 O O . ASN A 1 65 ? -15.31549 -18.74739 -4.44475 1.000 25.79011 65 ASN A O 1
ATOM 510 N N . PHE A 1 66 ? -16.40138 -20.09113 -3.00909 1.000 23.68155 66 PHE A N 1
ATOM 511 C CA . PHE A 1 66 ? -15.93193 -19.39780 -1.81407 1.000 23.76965 66 PHE A CA 1
ATOM 512 C C . PHE A 1 66 ? -14.75912 -20.17641 -1.22935 1.000 28.71807 66 PHE A C 1
ATOM 513 O O . PHE A 1 66 ? -14.94161 -21.26156 -0.66940 1.000 29.00999 66 PHE A O 1
ATOM 521 N N . LEU A 1 67 ? -13.55894 -19.62142 -1.36613 1.000 21.86116 67 LEU A N 1
ATOM 522 C CA . LEU A 1 67 ? -12.33929 -20.24925 -0.87330 1.000 23.17172 67 LEU A CA 1
ATOM 523 C C . LEU A 1 67 ? -12.07087 -19.70836 0.52385 1.000 27.89728 67 LEU A C 1
ATOM 524 O O . LEU A 1 67 ? -11.73474 -18.52965 0.68776 1.000 23.10890 67 LEU A O 1
ATOM 529 N N . VAL A 1 68 ? -12.23009 -20.55939 1.53213 1.000 23.31945 68 VAL A N 1
ATOM 530 C CA . VAL A 1 68 ? -12.06499 -20.16038 2.92251 1.000 20.36505 68 VAL A CA 1
ATOM 531 C C . VAL A 1 68 ? -10.79416 -20.79891 3.45032 1.000 30.40097 68 VAL A C 1
ATOM 532 O O . VAL A 1 68 ? -10.61129 -22.01673 3.33995 1.000 24.90603 68 VAL A O 1
ATOM 536 N N . GLN A 1 69 ? -9.92299 -19.97959 4.02868 1.000 28.06833 69 GLN A N 1
ATOM 537 C CA . GLN A 1 69 ? -8.60111 -20.41643 4.45238 1.000 33.41578 69 GLN A CA 1
ATOM 538 C C . GLN A 1 69 ? -8.38486 -20.01036 5.90317 1.000 34.06895 69 GLN A C 1
ATOM 539 O O . GLN A 1 69 ? -8.46378 -18.82362 6.23583 1.000 26.11677 69 GLN A O 1
ATOM 545 N N . ALA A 1 70 ? -8.12947 -20.99629 6.76460 1.000 29.13089 70 ALA A N 1
ATOM 546 C CA . ALA A 1 70 ? -7.79915 -20.77814 8.17070 1.000 35.90623 70 ALA A CA 1
ATOM 547 C C . ALA A 1 70 ? -6.34459 -21.20022 8.33890 1.000 38.89375 70 ALA A C 1
ATOM 548 O O . ALA A 1 70 ? -6.03902 -22.39451 8.39270 1.000 36.44446 70 ALA A O 1
ATOM 550 N N . GLY A 1 71 ? -5.45001 -20.22155 8.40794 1.000 43.44489 71 GLY A N 1
ATOM 551 C CA . GLY A 1 71 ? -4.03606 -20.54953 8.34829 1.000 44.14084 71 GLY A CA 1
ATOM 552 C C . GLY A 1 71 ? -3.70765 -21.11723 6.98317 1.000 46.46413 71 GLY A C 1
ATOM 553 O O . GLY A 1 71 ? -4.04049 -20.53404 5.94713 1.000 51.38983 71 GLY A O 1
ATOM 554 N N . ASN A 1 72 ? -3.06063 -22.28118 6.96741 1.000 54.83091 72 ASN A N 1
ATOM 555 C CA . ASN A 1 72 ? -2.73726 -22.97437 5.72835 1.000 59.79247 72 ASN A CA 1
ATOM 556 C C . ASN A 1 72 ? -3.70247 -24.11526 5.42843 1.000 59.25263 72 ASN A C 1
ATOM 557 O O . ASN A 1 72 ? -3.36892 -25.01206 4.64639 1.000 64.63005 72 ASN A O 1
ATOM 562 N N . VAL A 1 73 ? -4.88762 -24.10011 6.03247 1.000 48.06266 73 VAL A N 1
ATOM 563 C CA . VAL A 1 73 ? -5.89172 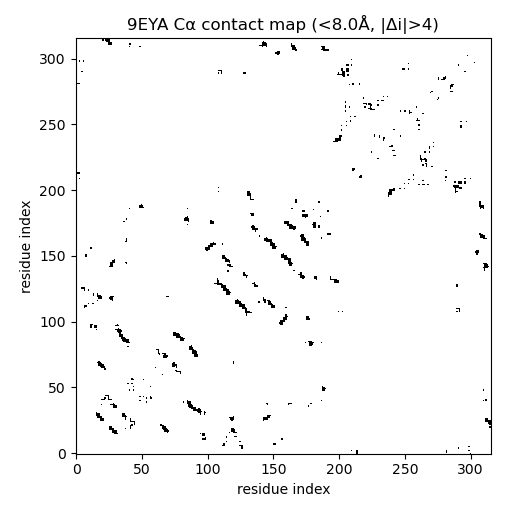-25.14018 5.84729 1.000 40.20537 73 VAL A CA 1
ATOM 564 C C . VAL A 1 73 ? -7.08215 -24.53086 5.12408 1.000 41.39605 73 VAL A C 1
ATOM 565 O O . VAL A 1 73 ? -7.53270 -23.43463 5.47626 1.000 39.72197 73 VAL A O 1
ATOM 569 N N . GLN A 1 74 ? -7.58291 -25.23223 4.10931 1.000 35.99380 74 GLN A N 1
ATOM 570 C CA . GLN A 1 74 ? -8.81911 -24.84563 3.44671 1.000 41.14518 74 GLN A CA 1
ATOM 571 C C . GLN A 1 74 ? -9.99801 -25.50029 4.14799 1.000 38.50864 74 GLN A C 1
ATOM 572 O O . GLN A 1 74 ? -10.00901 -26.71711 4.35821 1.000 47.47259 74 GLN A O 1
ATOM 578 N N . LEU A 1 75 ? -10.97624 -24.68920 4.52058 1.000 27.36254 75 LEU A N 1
ATOM 579 C CA . LEU A 1 75 ? -12.24010 -25.21335 5.00251 1.000 26.82202 75 LEU A CA 1
ATOM 580 C C . LEU A 1 75 ? -13.12016 -25.57471 3.81768 1.000 32.88666 75 LEU A C 1
ATOM 581 O O . LEU A 1 75 ? -13.01047 -24.99281 2.73547 1.000 38.27908 75 LEU A O 1
ATOM 586 N N . ARG A 1 76 ? -13.98627 -26.55760 4.02324 1.000 28.74811 76 ARG A N 1
ATOM 587 C CA . ARG A 1 76 ? -14.88098 -27.03915 2.98203 1.000 28.91005 76 ARG A CA 1
ATOM 588 C C . ARG A 1 76 ? -16.23412 -26.35675 3.14793 1.000 25.07712 76 ARG A C 1
ATOM 589 O O . ARG A 1 76 ? -16.88908 -26.51725 4.18152 1.000 27.81638 76 ARG A O 1
ATOM 597 N N . VAL A 1 77 ? -16.64612 -25.59682 2.13948 1.000 24.04198 77 VAL A N 1
ATOM 598 C CA . VAL A 1 77 ? -17.92011 -24.88546 2.17641 1.000 26.57669 77 VAL A CA 1
ATOM 599 C C . VAL A 1 77 ? -19.01508 -25.83504 1.70770 1.000 26.34442 77 VAL A C 1
ATOM 600 O O . VAL A 1 77 ? -18.98609 -26.31453 0.56776 1.000 25.46014 77 VAL A O 1
ATOM 604 N N . ILE A 1 78 ? -19.97360 -26.11862 2.59180 1.000 26.75480 78 ILE A N 1
ATOM 605 C CA . ILE A 1 78 ? -21.07059 -27.03667 2.29985 1.000 27.12112 78 ILE A CA 1
ATOM 606 C C . ILE A 1 78 ? -22.40661 -26.32672 2.18577 1.000 28.89722 78 ILE A C 1
ATOM 607 O O . ILE A 1 78 ? -23.43657 -26.99060 1.98383 1.000 27.51230 78 ILE A O 1
ATOM 612 N N . GLY A 1 79 ? -22.42645 -25.00416 2.31175 1.000 24.08309 79 GLY A N 1
ATOM 613 C CA . GLY A 1 79 ? -23.63648 -24.22706 2.12305 1.000 23.92550 79 GLY A CA 1
ATOM 614 C C . GLY A 1 79 ? -23.31696 -22.75191 2.19386 1.000 25.25473 79 GLY A C 1
ATOM 615 O O . GLY A 1 79 ? -22.29441 -22.34618 2.75150 1.000 22.34431 79 GLY A O 1
ATOM 616 N N . HIS A 1 80 ? -24.19904 -21.94736 1.60958 1.000 22.78849 80 HIS A N 1
ATOM 617 C CA . HIS A 1 80 ? -24.03341 -20.50830 1.75148 1.000 25.27034 80 HIS A CA 1
ATOM 618 C C . HIS A 1 80 ? -25.38261 -19.81930 1.63929 1.000 24.55491 80 HIS A C 1
ATOM 619 O O . HIS A 1 80 ? -26.30587 -20.31792 0.98804 1.000 25.73987 80 HIS A O 1
ATOM 626 N N . SER A 1 81 ? -25.47977 -18.66117 2.28359 1.000 21.54209 81 SER A N 1
ATOM 627 C CA . SER A 1 81 ? -26.68059 -17.85092 2.21558 1.000 22.38544 81 SER A CA 1
ATOM 628 C C . SER A 1 81 ? -26.29426 -16.39803 2.43574 1.000 25.04778 81 SER A C 1
ATOM 629 O O . SER A 1 81 ? -25.25464 -16.08784 3.02742 1.000 25.50415 81 SER A O 1
ATOM 632 N N . MET A 1 82 ? -27.14384 -15.50798 1.95315 1.000 23.04156 82 MET A N 1
ATOM 633 C CA . MET A 1 82 ? -26.97085 -14.08180 2.17000 1.000 21.56591 82 MET A CA 1
ATOM 634 C C . MET A 1 82 ? -28.02583 -13.60615 3.15477 1.000 22.20178 82 MET A C 1
ATOM 635 O O . MET A 1 82 ? -29.22094 -13.84564 2.95197 1.000 26.07122 82 MET A O 1
ATOM 640 N N . GLN A 1 83 ? -27.58402 -12.96450 4.23238 1.000 20.26289 83 GLN A N 1
ATOM 641 C CA . GLN A 1 83 ? -28.48616 -12.33763 5.19221 1.000 21.48356 83 GLN A CA 1
ATOM 642 C C . GLN A 1 83 ? -28.15570 -10.85363 5.22916 1.000 23.31048 83 GLN A C 1
ATOM 643 O O . GLN A 1 83 ? -27.09846 -10.46518 5.73480 1.000 21.23400 83 GLN A O 1
ATOM 649 N N . ASN A 1 84 ? -29.05412 -10.03097 4.69019 1.000 22.50781 84 ASN A N 1
ATOM 650 C CA . ASN A 1 84 ? -28.79356 -8.60114 4.57796 1.000 21.80629 84 ASN A CA 1
ATOM 651 C C . ASN A 1 84 ? -27.46328 -8.39828 3.85646 1.000 21.63779 84 ASN A C 1
ATOM 652 O O . ASN A 1 84 ? -27.30371 -8.87273 2.72722 1.000 19.61143 84 ASN A O 1
ATOM 657 N N . CYS A 1 85 ? -26.48631 -7.74769 4.48514 1.000 22.32463 85 CYS A N 1
ATOM 658 C CA . CYS A 1 85 ? -25.23825 -7.44843 3.79731 1.000 18.72106 85 CYS A CA 1
ATOM 659 C C . CYS A 1 85 ? -24.09687 -8.39224 4.15648 1.000 21.01031 85 CYS A C 1
ATOM 660 O O . CYS A 1 85 ? -22.94935 -8.09584 3.81869 1.000 19.42744 85 CYS A O 1
ATOM 663 N N . VAL A 1 86 ? -24.36668 -9.51769 4.81429 1.000 18.99726 86 VAL A N 1
ATOM 664 C CA . VAL A 1 86 ? -23.30265 -10.47970 5.07559 1.000 19.03061 86 VAL A CA 1
ATOM 665 C C . VAL A 1 86 ? -23.64121 -11.80255 4.41143 1.000 22.00403 86 VAL A C 1
ATOM 666 O O . VAL A 1 86 ? -24.80184 -12.12365 4.14829 1.000 24.30081 86 VAL A O 1
ATOM 670 N N . LEU A 1 87 ? -22.59514 -12.56061 4.11240 1.000 20.94309 87 LEU A N 1
ATOM 671 C CA . LEU A 1 87 ? -22.73786 -13.94620 3.70118 1.000 20.92843 87 LEU A CA 1
ATOM 672 C C . LEU A 1 87 ? -22.45671 -14.84205 4.89518 1.000 21.39664 87 LEU A C 1
ATOM 673 O O . LEU A 1 87 ? -21.59169 -14.54142 5.72325 1.000 21.15611 87 LEU A O 1
ATOM 678 N N . LYS A 1 88 ? -23.19755 -15.93289 4.98502 1.000 22.95871 88 LYS A N 1
ATOM 679 C CA . LYS A 1 88 ? -22.95713 -16.96472 5.98350 1.000 20.48781 88 LYS A CA 1
ATOM 680 C C . LYS A 1 88 ? -22.54339 -18.21603 5.22435 1.000 23.76623 88 LYS A C 1
ATOM 681 O O . LYS A 1 88 ? -23.33442 -18.77880 4.46032 1.000 24.78997 88 LYS A O 1
ATOM 687 N N . LEU A 1 89 ? -21.29305 -18.61952 5.39974 1.000 20.92074 89 LEU A N 1
ATOM 688 C CA . LEU A 1 89 ? -20.72035 -19.74389 4.67325 1.000 21.41479 89 LEU A CA 1
ATOM 689 C C . LEU A 1 89 ? -20.65591 -20.91798 5.63799 1.000 22.70251 89 LEU A C 1
ATOM 690 O O . LEU A 1 89 ? -19.82877 -20.92783 6.55352 1.000 24.77816 89 LEU A O 1
ATOM 695 N N . LYS A 1 90 ? -21.54579 -21.88581 5.44777 1.000 21.28057 90 LYS A N 1
ATOM 696 C CA . LYS A 1 90 ? -21.53323 -23.09422 6.25984 1.000 22.54286 90 LYS A CA 1
ATOM 697 C C . LYS A 1 90 ? -20.34824 -23.96324 5.86310 1.000 22.90296 90 LYS A C 1
ATOM 698 O O . LYS A 1 90 ? -20.19449 -24.31624 4.68906 1.000 21.88318 90 LYS A O 1
ATOM 704 N N . VAL A 1 91 ? -19.51223 -24.30792 6.83949 1.000 22.98850 91 VAL A N 1
ATOM 705 C CA . VAL A 1 91 ? -18.35702 -25.16083 6.60787 1.000 23.14340 91 VAL A CA 1
ATOM 706 C C . VAL A 1 91 ? -18.56450 -26.47321 7.35460 1.000 24.32052 91 VAL A C 1
ATOM 707 O O . VAL A 1 91 ? -19.40746 -26.58917 8.24986 1.000 26.74765 91 VAL A O 1
ATOM 711 N N . ASP A 1 92 ? -17.79549 -27.48344 6.96929 1.000 28.06127 92 ASP A N 1
ATOM 712 C CA . ASP A 1 92 ? -18.00873 -28.81390 7.52569 1.000 29.21255 92 ASP A CA 1
ATOM 713 C C . ASP A 1 92 ? -17.20254 -29.06204 8.79826 1.000 28.03062 92 ASP A C 1
ATOM 714 O O . ASP A 1 92 ? -17.21390 -30.18452 9.31498 1.000 41.48188 92 ASP A O 1
ATOM 719 N N . THR A 1 93 ? -16.51550 -28.04381 9.31486 1.000 26.19083 93 THR A N 1
ATOM 720 C CA . THR A 1 93 ? -15.72089 -28.15680 10.53170 1.000 30.38249 93 THR A CA 1
ATOM 721 C C . THR A 1 93 ? -16.10625 -27.02829 11.47438 1.000 28.21208 93 THR A C 1
ATOM 722 O O . THR A 1 93 ? -16.06230 -25.85638 11.08926 1.000 28.65711 93 THR A O 1
ATOM 726 N N . ALA A 1 94 ? -16.47971 -27.37695 12.70295 1.000 24.48614 94 ALA A N 1
ATOM 727 C CA . ALA A 1 94 ? -16.70192 -26.35714 13.71907 1.000 28.16413 94 ALA A CA 1
ATOM 728 C C . ALA A 1 94 ? -15.36359 -25.78366 14.16437 1.000 23.61461 94 ALA A C 1
ATOM 729 O O . ALA A 1 94 ? -14.39542 -26.51947 14.35481 1.000 24.23658 94 ALA A O 1
ATOM 731 N N . ASN A 1 95 ? -15.29880 -24.45802 14.29991 1.000 24.58918 95 ASN A N 1
ATOM 732 C CA . ASN A 1 95 ? -14.06578 -23.83850 14.76950 1.000 26.65252 95 ASN A CA 1
ATOM 733 C C . ASN A 1 95 ? -13.77875 -24.31460 16.18924 1.000 25.26267 95 ASN A C 1
ATOM 734 O O . ASN A 1 95 ? -14.53554 -23.99989 17.11537 1.000 23.54382 95 ASN A O 1
ATOM 739 N N . PRO A 1 96 ? -12.70534 -25.08212 16.40046 1.000 26.97475 96 PRO A N 1
ATOM 740 C CA . PRO A 1 96 ? -12.41506 -25.57128 17.75917 1.000 29.46614 96 PRO A CA 1
ATOM 741 C C . PRO A 1 96 ? -12.05635 -24.46730 18.73230 1.000 30.93523 96 PRO A C 1
ATOM 742 O O . PRO A 1 96 ? -12.07603 -24.70447 19.94670 1.000 30.08355 96 PRO A O 1
ATOM 746 N N . LYS A 1 97 ? -11.72397 -23.27211 18.23970 1.000 26.87469 97 LYS A N 1
ATOM 747 C CA . LYS A 1 97 ? -11.40399 -22.12616 19.07804 1.000 26.09303 97 LYS A CA 1
ATOM 748 C C . LYS A 1 97 ? -12.59215 -21.19468 19.28138 1.000 31.22316 97 LYS A C 1
ATOM 749 O O . LYS A 1 97 ? -12.40390 -20.07497 19.76401 1.000 28.47588 97 LYS A O 1
ATOM 755 N N . THR A 1 98 ? -13.79809 -21.60659 18.89761 1.000 26.88621 98 THR A N 1
ATOM 756 C CA . THR A 1 98 ? -14.95982 -20.74159 19.07283 1.000 25.00529 98 THR A CA 1
ATOM 757 C C . THR A 1 98 ? -15.12439 -20.37254 20.54297 1.000 27.01093 98 THR A C 1
ATOM 758 O O . THR A 1 98 ? -15.22222 -21.27155 21.39310 1.000 29.28920 98 THR A O 1
ATOM 762 N N . PRO A 1 99 ? -15.14375 -19.09205 20.88912 1.000 24.54479 99 PRO A N 1
ATOM 763 C CA . PRO A 1 99 ? -15.42378 -18.70077 22.26988 1.000 28.25336 99 PRO A CA 1
ATOM 764 C C . PRO A 1 99 ? -16.92274 -18.68885 22.53108 1.000 27.85413 99 PRO A C 1
ATOM 765 O O . PRO A 1 99 ? -17.74491 -18.78035 21.61790 1.000 25.42232 99 PRO A O 1
ATOM 769 N N . LYS A 1 100 ? -17.27047 -18.56252 23.80881 1.000 26.34474 100 LYS A N 1
ATOM 770 C CA . LYS A 1 100 ? -18.63586 -18.19005 24.14875 1.000 31.05066 100 LYS A CA 1
ATOM 771 C C . LYS A 1 100 ? -18.91615 -16.81507 23.56047 1.000 24.29677 100 LYS A C 1
ATOM 772 O O . LYS A 1 100 ? -18.11341 -15.89014 23.71415 1.000 25.25209 100 LYS A O 1
ATOM 778 N N . TYR A 1 101 ? -20.03218 -16.68132 22.85063 1.000 23.18834 101 TYR A N 1
ATOM 779 C CA . TYR A 1 101 ? -20.21832 -15.46802 22.07415 1.000 29.19433 101 TYR A CA 1
ATOM 780 C C . TYR A 1 101 ? -21.69425 -15.14554 21.91984 1.000 28.46981 101 TYR A C 1
ATOM 781 O O . TYR A 1 101 ? -22.56632 -16.00985 22.04800 1.000 23.83597 101 TYR A O 1
ATOM 790 N N . LYS A 1 102 ? -21.94726 -13.87007 21.63881 1.000 26.10254 102 LYS A N 1
ATOM 791 C CA . LYS A 1 102 ? -23.26155 -13.35194 21.29559 1.000 27.87490 102 LYS A CA 1
ATOM 792 C C . LYS A 1 102 ? -23.09380 -12.35940 20.15828 1.000 28.67856 102 LYS A C 1
ATOM 793 O O . LYS A 1 102 ? -22.00815 -11.81532 19.94767 1.000 25.22550 102 LYS A O 1
ATOM 799 N N . PHE A 1 103 ? -24.18301 -12.12832 19.42452 1.000 21.76856 103 PHE A N 1
ATOM 800 C CA . PHE A 1 103 ? -24.27254 -11.02991 18.46990 1.000 25.98368 103 PHE A CA 1
ATOM 801 C C . PHE A 1 103 ? -25.12477 -9.92840 19.08162 1.000 27.81577 103 PHE A C 1
ATOM 802 O O . PHE A 1 103 ? -26.23318 -10.19029 19.56035 1.000 29.32125 103 PHE A O 1
ATOM 810 N N . VAL A 1 104 ? -24.60858 -8.70642 19.08650 1.000 22.30944 104 VAL A N 1
ATOM 811 C CA . VAL A 1 104 ? -25.36158 -7.58388 19.62997 1.000 24.60467 104 VAL A CA 1
ATOM 812 C C . VAL A 1 104 ? -25.29856 -6.42864 18.64804 1.000 28.10121 104 VAL A C 1
ATOM 813 O O . VAL A 1 104 ? -24.29963 -6.22871 17.95195 1.000 25.30455 104 VAL A O 1
ATOM 817 N N . ARG A 1 105 ? -26.38344 -5.67070 18.58404 1.000 24.27580 105 ARG A N 1
ATOM 818 C CA . ARG A 1 105 ? -26.40648 -4.42774 17.82937 1.000 25.24244 105 ARG A CA 1
ATOM 819 C C . ARG A 1 105 ? -26.25037 -3.29840 18.83909 1.000 24.83329 105 ARG A C 1
ATOM 820 O O . ARG A 1 105 ? -27.13150 -3.08154 19.67584 1.000 26.45156 105 ARG A O 1
ATOM 828 N N . ILE A 1 106 ? -25.12374 -2.59420 18.77706 1.000 23.08402 106 ILE A N 1
ATOM 829 C CA . ILE A 1 106 ? -24.83412 -1.59021 19.79142 1.000 25.22591 106 ILE A CA 1
ATOM 830 C C . ILE A 1 106 ? -25.53729 -0.28069 19.45524 1.000 27.06427 106 ILE A C 1
ATOM 831 O O . ILE A 1 106 ? -25.87681 0.00986 18.30343 1.000 30.22266 106 ILE A O 1
ATOM 836 N N . GLN A 1 107 ? -25.75053 0.51779 20.48984 1.000 29.13434 107 GLN A N 1
ATOM 837 C CA . GLN A 1 107 ? -26.27500 1.86508 20.37129 1.000 28.47872 107 GLN A CA 1
ATOM 838 C C . GLN A 1 107 ? -25.14603 2.83834 20.04714 1.000 29.31908 107 GLN A C 1
ATOM 839 O O . GLN A 1 107 ? -23.99993 2.62076 20.44747 1.000 27.27247 107 GLN A O 1
ATOM 845 N N . PRO A 1 108 ? -25.44254 3.91655 19.32344 1.000 26.04836 108 PRO A N 1
ATOM 846 C CA . PRO A 1 108 ? -24.46083 4.99884 19.19328 1.000 23.51652 108 PRO A CA 1
ATOM 847 C C . PRO A 1 108 ? -24.04701 5.51675 20.56401 1.000 29.99293 108 PRO A C 1
ATOM 848 O O . PRO A 1 108 ? -24.85434 5.59286 21.49500 1.000 26.99043 108 PRO A O 1
ATOM 852 N N . GLY A 1 109 ? -22.76902 5.86130 20.68186 1.000 23.58815 109 GLY A N 1
ATOM 853 C CA . GLY A 1 109 ? -22.17693 6.21879 21.94796 1.000 27.74843 109 GLY A CA 1
ATOM 854 C C . GLY A 1 109 ? -21.47038 5.08196 22.65797 1.000 28.91944 109 GLY A C 1
ATOM 855 O O . GLY A 1 109 ? -20.63194 5.34108 23.52779 1.000 30.77018 109 GLY A O 1
ATOM 856 N N . GLN A 1 110 ? -21.78701 3.83347 22.31709 1.000 25.12379 110 GLN A N 1
ATOM 857 C CA . GLN A 1 110 ? -21.11033 2.68317 22.89480 1.000 24.07877 110 GLN A CA 1
ATOM 858 C C . GLN A 1 110 ? -19.78632 2.42591 22.18170 1.000 25.38257 110 GLN A C 1
ATOM 859 O O . GLN A 1 110 ? -19.58069 2.80843 21.02698 1.000 25.64995 110 GLN A O 1
ATOM 865 N N . THR A 1 111 ? -18.88145 1.76146 22.89195 1.000 27.77507 111 THR A N 1
ATOM 866 C CA . THR A 1 111 ? -17.52625 1.53217 22.42267 1.000 25.12153 111 THR A CA 1
ATOM 867 C C . THR A 1 111 ? -17.27180 0.04093 22.25836 1.000 21.48959 111 THR A C 1
ATOM 868 O O . THR A 1 111 ? -17.98433 -0.79816 22.81475 1.000 24.12792 111 THR A O 1
ATOM 872 N N . PHE A 1 112 ? -16.22718 -0.27774 21.49891 1.000 24.54733 112 PHE A N 1
ATOM 873 C CA . PHE A 1 112 ? -15.83095 -1.66114 21.27265 1.000 25.25800 112 PHE A CA 1
ATOM 874 C C . PHE A 1 112 ? -14.39466 -1.67190 20.76729 1.000 22.28265 112 PHE A C 1
ATOM 875 O O . PHE A 1 112 ? -13.85197 -0.64396 20.36109 1.000 24.68102 112 PHE A O 1
ATOM 883 N N . SER A 1 113 ? -13.78371 -2.85389 20.79725 1.000 20.97085 113 SER A N 1
ATOM 884 C CA . SER A 1 113 ? -12.44346 -3.05455 20.25988 1.000 20.96321 113 SER A CA 1
ATOM 885 C C . SER A 1 113 ? -12.52974 -3.60972 18.84710 1.000 23.94081 113 SER A C 1
ATOM 886 O O . SER A 1 113 ? -13.35639 -4.48038 18.56636 1.000 22.77875 113 SER A O 1
ATOM 889 N N . VAL A 1 114 ? -11.66305 -3.11610 17.96627 1.000 22.91816 114 VAL A N 1
ATOM 890 C CA . VAL A 1 114 ? -11.55056 -3.60759 16.59725 1.000 20.05932 114 VAL A CA 1
ATOM 891 C C . VAL A 1 114 ? -10.27110 -4.42289 16.48648 1.000 21.66787 114 VAL A C 1
ATOM 892 O O . VAL A 1 114 ? -9.20645 -3.96891 16.91220 1.000 22.30221 114 VAL A O 1
ATOM 896 N N . LEU A 1 115 ? -10.36708 -5.61949 15.91535 1.000 22.15792 115 LEU A N 1
ATOM 897 C CA . LEU A 1 115 ? -9.18119 -6.38839 15.54657 1.000 20.78808 115 LEU A CA 1
ATOM 898 C C . LEU A 1 115 ? -9.02348 -6.24935 14.03638 1.000 21.08243 115 LEU A C 1
ATOM 899 O O . LEU A 1 115 ? -9.70086 -6.93464 13.26477 1.000 21.12954 115 LEU A O 1
ATOM 904 N N . ALA A 1 116 ? -8.14671 -5.33794 13.61560 1.000 23.57383 116 ALA A N 1
ATOM 905 C CA . ALA A 1 116 ? -7.92936 -5.08187 12.19407 1.000 23.09305 116 ALA A CA 1
ATOM 906 C C . ALA A 1 116 ? -7.11497 -6.22147 11.59851 1.000 23.41320 116 ALA A C 1
ATOM 907 O O . ALA A 1 116 ? -6.02597 -6.53225 12.09191 1.000 26.29828 116 ALA A O 1
ATOM 909 N N . CYS A 1 117 ? -7.64398 -6.85196 10.55121 1.000 21.08569 117 CYS A N 1
ATOM 910 C CA . CYS A 1 117 ? -7.01216 -8.00863 9.93265 1.000 19.86761 117 CYS A CA 1
ATOM 911 C C . CYS A 1 117 ? -6.83710 -7.79684 8.43651 1.000 22.40474 117 CYS A C 1
ATOM 912 O O . CYS A 1 117 ? -7.55864 -7.02403 7.80379 1.000 21.68108 117 CYS A O 1
ATOM 915 N N . TYR A 1 118 ? -5.85913 -8.50701 7.87617 1.000 22.42408 118 TYR A N 1
ATOM 916 C CA . TYR A 1 118 ? -5.65461 -8.57357 6.43475 1.000 22.26486 118 TYR A CA 1
ATOM 917 C C . TYR A 1 118 ? -5.33127 -10.01772 6.10669 1.000 24.34753 118 TYR A C 1
ATOM 918 O O . TYR A 1 118 ? -4.54860 -10.64459 6.82354 1.000 22.68997 118 TYR A O 1
ATOM 927 N N . ASN A 1 119 ? -5.97370 -10.55497 5.06573 1.000 22.10658 119 ASN A N 1
ATOM 928 C CA . ASN A 1 119 ? -5.74836 -11.94022 4.63715 1.000 25.18765 119 ASN A CA 1
ATOM 929 C C . ASN A 1 119 ? -5.95031 -12.91968 5.79163 1.000 24.82851 119 ASN A C 1
ATOM 930 O O . ASN A 1 119 ? -5.24883 -13.93122 5.90992 1.000 24.11860 119 ASN A O 1
ATOM 935 N N . GLY A 1 120 ? -6.90535 -12.61689 6.66371 1.000 22.03707 120 GLY A N 1
ATOM 936 C CA . GLY A 1 120 ? -7.22442 -13.49522 7.76296 1.000 25.30588 120 GLY A CA 1
ATOM 937 C C . GLY A 1 120 ? -6.27674 -13.42198 8.93731 1.000 28.09541 120 GLY A C 1
ATOM 938 O O . GLY A 1 120 ? -6.43881 -14.19829 9.88705 1.000 30.97545 120 GLY A O 1
ATOM 939 N N . SER A 1 121 ? -5.30448 -12.51144 8.91153 1.000 24.55673 121 SER A N 1
ATOM 940 C CA . SER A 1 121 ? -4.31657 -12.38554 9.96783 1.000 27.70836 121 SER A CA 1
ATOM 941 C C . SER A 1 121 ? -4.39361 -11.01092 10.61830 1.000 26.45436 121 SER A C 1
ATOM 942 O O . SER A 1 121 ? -4.57543 -10.00671 9.92200 1.000 26.27273 121 SER A O 1
ATOM 945 N N . PRO A 1 122 ? -4.24732 -10.93387 11.94095 1.000 32.14098 122 PRO A N 1
ATOM 946 C CA . PRO A 1 122 ? -4.40859 -9.65171 12.63848 1.000 29.33499 122 PRO A CA 1
ATOM 947 C C . PRO A 1 122 ? -3.23255 -8.71356 12.42090 1.000 32.29353 122 PRO A C 1
ATOM 948 O O . PRO A 1 122 ? -2.06968 -9.12448 12.42234 1.000 34.04768 122 PRO A O 1
ATOM 952 N N . SER A 1 123 ? -3.55524 -7.43490 12.23260 1.000 24.06696 123 SER A N 1
ATOM 953 C CA . SER A 1 123 ? -2.56734 -6.36827 12.18386 1.000 28.34243 123 SER A CA 1
ATOM 954 C C . SER A 1 123 ? -2.46193 -5.61058 13.49921 1.000 31.36559 123 SER A C 1
ATOM 955 O O . SER A 1 123 ? -1.36871 -5.15630 13.85358 1.000 30.59228 123 SER A O 1
ATOM 958 N N . GLY A 1 124 ? -3.56093 -5.47567 14.23443 1.000 25.69411 124 GLY A N 1
ATOM 959 C CA . GLY A 1 124 ? -3.52545 -4.76251 15.49886 1.000 21.78141 124 GLY A CA 1
ATOM 960 C C . GLY A 1 124 ? -4.91877 -4.62092 16.06959 1.000 26.56857 124 GLY A C 1
ATOM 961 O O . GLY A 1 124 ? -5.91664 -4.97630 15.43677 1.000 23.87375 124 GLY A O 1
ATOM 962 N N . VAL A 1 125 ? -4.97420 -4.09375 17.29023 1.000 22.37270 125 VAL A N 1
ATOM 963 C CA . VAL A 1 125 ? -6.23374 -3.92755 18.00194 1.000 23.16172 125 VAL A CA 1
ATOM 964 C C . VAL A 1 125 ? -6.30736 -2.50851 18.55611 1.000 26.98230 125 VAL A C 1
ATOM 965 O O . VAL A 1 125 ? -5.30238 -1.95369 19.01698 1.000 24.65151 125 VAL A O 1
ATOM 969 N N . TYR A 1 126 ? -7.49168 -1.90358 18.46847 1.000 21.13340 126 TYR A N 1
ATOM 970 C CA . TYR A 1 126 ? -7.69752 -0.56137 18.98930 1.000 23.63793 126 TYR A CA 1
ATOM 971 C C . TYR A 1 126 ? -9.16129 -0.39226 19.36493 1.000 23.94103 126 TYR A C 1
ATOM 972 O O . TYR A 1 126 ? -10.02915 -1.15198 18.93142 1.000 23.00546 126 TYR A O 1
ATOM 981 N N . GLN A 1 127 ? -9.42090 0.61742 20.18318 1.000 24.64223 127 GLN A N 1
ATOM 982 C CA . GLN A 1 127 ? -10.76036 0.89421 20.67565 1.000 24.66289 127 GLN A CA 1
ATOM 983 C C . GLN A 1 127 ? -11.44260 1.91898 19.77813 1.000 27.61851 127 GLN A C 1
ATOM 984 O O . GLN A 1 127 ? -10.80578 2.86099 19.30175 1.000 31.98050 127 GLN A O 1
ATOM 990 N N . CYS A 1 128 ? -12.74039 1.71946 19.54423 1.000 24.58666 128 CYS A N 1
ATOM 991 C CA . CYS A 1 128 ? -13.56264 2.60183 18.72761 1.000 25.55188 128 CYS A CA 1
ATOM 992 C C . CYS A 1 128 ? -14.87166 2.90199 19.44277 1.000 27.52666 128 CYS A C 1
ATOM 993 O O . CYS A 1 128 ? -15.25019 2.23065 20.40185 1.000 25.45651 128 CYS A O 1
ATOM 996 N N . ALA A 1 129 ? -15.58110 3.90642 18.93875 1.000 27.77321 129 ALA A N 1
ATOM 997 C CA . ALA A 1 129 ? -16.94097 4.18674 19.36879 1.000 26.73059 129 ALA A CA 1
ATOM 998 C C . ALA A 1 129 ? -17.84968 4.23341 18.14873 1.000 25.23917 129 ALA A C 1
ATOM 999 O O . ALA A 1 129 ? -17.44793 4.70774 17.08240 1.000 26.89333 129 ALA A O 1
ATOM 1001 N N . MET A 1 130 ? -19.06591 3.71819 18.30263 1.000 23.50321 130 MET A N 1
ATOM 1002 C CA . MET A 1 130 ? -20.11437 3.96473 17.31878 1.000 22.79329 130 MET A CA 1
ATOM 1003 C C . MET A 1 130 ? -20.56458 5.41268 17.46113 1.000 25.71364 130 MET A C 1
ATOM 1004 O O . MET A 1 130 ? -21.20177 5.76955 18.45626 1.000 30.06899 130 MET A O 1
ATOM 1009 N N . ARG A 1 131 ? -20.20767 6.25503 16.48973 1.000 24.77218 131 ARG A N 1
ATOM 1010 C CA . ARG A 1 131 ? -20.50373 7.67966 16.57463 1.000 23.02390 131 ARG A CA 1
ATOM 1011 C C . ARG A 1 131 ? -22.00907 7.92436 16.46286 1.000 24.53955 131 ARG A C 1
ATOM 1012 O O . ARG A 1 131 ? -22.75157 7.08687 15.94290 1.000 23.07930 131 ARG A O 1
ATOM 1020 N N . PRO A 1 132 ? -22.48289 9.07714 16.94182 1.000 24.36420 132 PRO A N 1
ATOM 1021 C CA . PRO A 1 132 ? -23.90640 9.41079 16.75921 1.000 24.06484 132 PRO A CA 1
ATOM 1022 C C . PRO A 1 132 ? -24.35348 9.43786 15.30446 1.000 28.99814 132 PRO A C 1
ATOM 1023 O O . PRO A 1 132 ? -25.54107 9.21178 15.03093 1.000 24.82541 132 PRO A O 1
ATOM 1027 N N . ASN A 1 133 ? -23.45439 9.70795 14.35625 1.000 25.13589 133 ASN A N 1
ATOM 1028 C CA . ASN A 1 133 ? -23.81175 9.62782 12.94541 1.000 22.85581 133 ASN A CA 1
ATOM 1029 C C . ASN A 1 133 ? -23.62245 8.22661 12.37577 1.000 24.32587 133 ASN A C 1
ATOM 1030 O O . ASN A 1 133 ? -23.69837 8.05552 11.15550 1.000 26.28435 133 ASN A O 1
ATOM 1035 N N . PHE A 1 134 ? -23.34793 7.23888 13.23170 1.000 22.00757 134 PHE A N 1
ATOM 1036 C CA . PHE A 1 134 ? -23.27681 5.81746 12.88496 1.000 22.74710 134 PHE A CA 1
ATOM 1037 C C . PHE A 1 134 ? -22.05937 5.45106 12.04787 1.000 25.45279 134 PHE A C 1
ATOM 1038 O O . PHE A 1 134 ? -22.05493 4.40531 11.38020 1.000 27.04912 134 PHE A O 1
ATOM 1046 N N . THR A 1 135 ? -21.03049 6.28462 12.05598 1.000 25.75881 135 THR A N 1
ATOM 1047 C CA . THR A 1 135 ? -19.72169 5.90726 11.55183 1.000 22.04642 135 THR A CA 1
ATOM 1048 C C . TH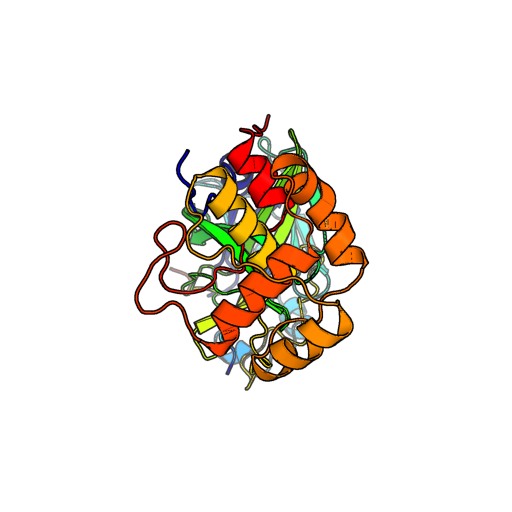R A 1 135 ? -18.84041 5.51602 12.72938 1.000 23.57129 135 THR A C 1
ATOM 1049 O O . THR A 1 135 ? -19.20816 5.68846 13.89083 1.000 22.41786 135 THR A O 1
ATOM 1053 N N . ILE A 1 136 ? -17.66678 4.97320 12.41936 1.000 25.05071 136 ILE A N 1
ATOM 1054 C CA . ILE A 1 136 ? -16.60763 4.80957 13.40517 1.000 22.76606 136 ILE A CA 1
ATOM 1055 C C . ILE A 1 136 ? -15.34611 5.42035 12.81865 1.000 24.37542 136 ILE A C 1
ATOM 1056 O O . ILE A 1 136 ? -15.16192 5.46101 11.59897 1.000 24.83211 136 ILE A O 1
ATOM 1061 N N . LYS A 1 137 ? -14.47762 5.90770 13.69426 1.000 24.23539 137 LYS A N 1
ATOM 1062 C CA . LYS A 1 137 ? -13.20453 6.48353 13.27342 1.000 26.62606 137 LYS A CA 1
ATOM 1063 C C . LYS A 1 137 ? -12.15059 5.40921 13.50115 1.000 27.46473 137 LYS A C 1
ATOM 1064 O O . LYS A 1 137 ? -11.51165 5.34288 14.55127 1.000 30.08553 137 LYS A O 1
ATOM 1070 N N . GLY A 1 138 ? -11.99998 4.53180 12.50992 1.000 24.87356 138 GLY A N 1
ATOM 1071 C CA . GLY A 1 138 ? -11.09782 3.40909 12.60475 1.000 25.91522 138 GLY A CA 1
ATOM 1072 C C . GLY A 1 138 ? -9.80571 3.65190 11.84877 1.000 26.75924 138 GLY A C 1
ATOM 1073 O O . GLY A 1 138 ? -9.44808 4.77664 11.49727 1.000 27.13942 138 GLY A O 1
ATOM 1074 N N . SER A 1 139 ? -9.09036 2.55709 11.61654 1.000 23.52568 139 SER A N 1
ATOM 1075 C CA . SER A 1 139 ? -7.86947 2.55380 10.81533 1.000 24.52869 139 SER A CA 1
ATOM 1076 C C . SER A 1 139 ? -7.94225 1.29392 9.96222 1.000 23.88136 139 SER A C 1
ATOM 1077 O O . SER A 1 139 ? -7.69921 0.18796 10.45880 1.000 22.74136 139 SER A O 1
ATOM 1080 N N . PHE A 1 140 ? -8.30657 1.46300 8.69403 1.000 23.52005 140 PHE A N 1
ATOM 1081 C CA . PHE A 1 140 ? -8.58334 0.34242 7.80965 1.000 22.54652 140 PHE A CA 1
ATOM 1082 C C . PHE A 1 140 ? -8.02418 0.63366 6.42540 1.000 22.78445 140 PHE A C 1
ATOM 1083 O O . PHE A 1 140 ? -8.14601 1.75498 5.92069 1.000 23.51293 140 PHE A O 1
ATOM 1091 N N . LEU A 1 141 ? -7.43913 -0.38847 5.81061 1.000 21.53781 141 LEU A N 1
ATOM 1092 C CA . LEU A 1 141 ? -6.92691 -0.34746 4.44933 1.000 22.82517 141 LEU A CA 1
ATOM 1093 C C . LEU A 1 141 ? -7.70638 -1.33028 3.58897 1.000 21.44902 141 LEU A C 1
ATOM 1094 O O . LEU A 1 141 ? -8.53216 -2.09614 4.08457 1.000 22.60058 141 LEU A O 1
ATOM 1099 N N . ASN A 1 142 ? -7.41809 -1.31348 2.28853 1.000 24.14760 142 ASN A N 1
ATOM 1100 C CA . ASN A 1 142 ? -7.95936 -2.33173 1.39818 1.000 22.33132 142 ASN A CA 1
ATOM 1101 C C . ASN A 1 142 ? -7.56367 -3.71197 1.90030 1.000 24.88301 142 ASN A C 1
ATOM 1102 O O . ASN A 1 142 ? -6.40316 -3.94827 2.24952 1.000 23.54128 142 ASN A O 1
ATOM 1107 N N . GLY A 1 143 ? -8.54164 -4.61309 1.96055 1.000 22.70371 143 GLY A N 1
ATOM 1108 C CA . GLY A 1 143 ? -8.36093 -5.93312 2.52268 1.000 24.98521 143 GLY A CA 1
ATOM 1109 C C . GLY A 1 143 ? -8.83979 -6.07727 3.95293 1.000 21.08740 143 GLY A C 1
ATOM 1110 O O . GLY A 1 143 ? -8.91173 -7.20625 4.44976 1.000 22.26259 143 GLY A O 1
ATOM 1111 N N . SER A 1 144 ? -9.18374 -4.97184 4.62252 1.000 20.55839 144 SER A N 1
ATOM 1112 C CA . SER A 1 144 ? -9.59592 -5.02961 6.02072 1.000 22.38421 144 SER A CA 1
ATOM 1113 C C . SER A 1 144 ? -11.06428 -5.38559 6.20374 1.000 19.19220 144 SER A C 1
ATOM 1114 O O . SER A 1 144 ? -11.46148 -5.72812 7.32177 1.000 20.72076 144 SER A O 1
ATOM 1117 N N . ALA A 1 145 ? -11.87986 -5.29423 5.15331 1.000 20.50797 145 ALA A N 1
ATOM 1118 C CA . ALA A 1 145 ? -13.28705 -5.65068 5.28346 1.000 21.82038 145 ALA A CA 1
ATOM 1119 C C . ALA A 1 145 ? -13.43017 -7.04808 5.87689 1.000 21.20592 145 ALA A C 1
ATOM 1120 O O . ALA A 1 145 ? -12.65389 -7.95803 5.57207 1.000 19.08745 145 ALA A O 1
ATOM 1122 N N . GLY A 1 146 ? -14.41383 -7.20461 6.75779 1.000 18.97305 146 GLY A N 1
ATOM 1123 C CA . GLY A 1 146 ? -14.57753 -8.43657 7.49669 1.000 23.06912 146 GLY A CA 1
ATOM 1124 C C . GLY A 1 146 ? -13.91437 -8.45093 8.85612 1.000 21.02586 146 GLY A C 1
ATOM 1125 O O . GLY A 1 146 ? -14.20609 -9.34853 9.65686 1.000 20.17773 146 GLY A O 1
ATOM 1126 N N . SER A 1 147 ? -13.01216 -7.51056 9.13354 1.000 21.41088 147 SER A N 1
ATOM 1127 C CA . SER A 1 147 ? -12.56027 -7.31746 10.50374 1.000 17.89891 147 SER A CA 1
ATOM 1128 C C . SER A 1 147 ? -13.76459 -6.98899 11.37944 1.000 22.17747 147 SER A C 1
ATOM 1129 O O . SER A 1 147 ? -14.74557 -6.38592 10.92506 1.000 20.70031 147 SER A O 1
ATOM 1132 N N . VAL A 1 148 ? -13.69663 -7.38697 12.64738 1.000 21.84451 148 VAL A N 1
ATOM 1133 C CA . VAL A 1 148 ? -14.86632 -7.28148 13.50765 1.000 19.45227 148 VAL A CA 1
ATOM 1134 C C . VAL A 1 148 ? -14.55676 -6.44230 14.74035 1.000 21.02675 148 VAL A C 1
ATOM 1135 O O . VAL A 1 148 ? -13.40359 -6.27635 15.15126 1.000 23.44962 148 VAL A O 1
ATOM 1139 N N . GLY A 1 149 ? -15.62149 -5.89143 15.31579 1.000 19.19566 149 GLY A N 1
ATOM 1140 C CA . GLY A 1 149 ? -15.54071 -5.16134 16.56451 1.000 22.70211 149 GLY A CA 1
ATOM 1141 C C . GLY A 1 149 ? -16.29412 -5.93784 17.62380 1.000 22.02301 149 GLY A C 1
ATOM 1142 O O . GLY A 1 149 ? -17.23573 -6.66913 17.31927 1.000 23.21597 149 GLY A O 1
ATOM 1143 N N . PHE A 1 150 ? -15.86215 -5.79226 18.87515 1.000 23.63920 150 PHE A N 1
ATOM 1144 C CA . PHE A 1 150 ? -16.36222 -6.69162 19.90276 1.000 21.19894 150 PHE A CA 1
ATOM 1145 C C . PHE A 1 150 ? -16.15728 -6.09658 21.29004 1.000 25.06543 150 PHE A C 1
ATOM 1146 O O . PHE A 1 150 ? -15.30966 -5.22635 21.50450 1.000 22.44780 150 PHE A O 1
ATOM 1154 N N . ASN A 1 151 ? -16.96456 -6.58473 22.22597 1.000 26.57317 151 ASN A N 1
ATOM 1155 C CA . ASN A 1 151 ? -16.78912 -6.37635 23.65307 1.000 28.20635 151 ASN A CA 1
ATOM 1156 C C . ASN A 1 151 ? -16.67571 -7.73872 24.32373 1.000 27.88510 151 ASN A C 1
ATOM 1157 O O . ASN A 1 151 ? -17.09865 -8.75870 23.77306 1.000 26.67625 151 ASN A O 1
ATOM 1162 N N . ILE A 1 152 ? -16.09770 -7.75732 25.52088 1.000 24.96137 152 ILE A N 1
ATOM 1163 C CA . ILE A 1 152 ? -16.04452 -8.96709 26.33155 1.000 28.97573 152 ILE A CA 1
ATOM 1164 C C . ILE A 1 152 ? -16.63529 -8.66200 27.69970 1.000 29.60818 152 ILE A C 1
ATOM 1165 O O . ILE A 1 152 ? -16.33322 -7.62587 28.29834 1.000 30.30794 152 ILE A O 1
ATOM 1170 N N . ASP A 1 153 ? -17.48479 -9.56081 28.18823 1.000 33.02676 153 ASP A N 1
ATOM 1171 C CA . ASP A 1 153 ? -17.97947 -9.51239 29.55939 1.000 35.96722 153 ASP A CA 1
ATOM 1172 C C . ASP A 1 153 ? -17.69618 -10.86562 30.19220 1.000 38.65804 153 ASP A C 1
ATOM 1173 O O . ASP A 1 153 ? -18.22153 -11.88676 29.73470 1.000 34.45012 153 ASP A O 1
ATOM 1178 N N . TYR A 1 154 ? -16.85546 -10.86982 31.22786 1.000 34.14346 154 TYR A N 1
ATOM 1179 C CA . TYR A 1 154 ? -16.39617 -12.09540 31.87136 1.000 35.19664 154 TYR A CA 1
ATOM 1180 C C . TYR A 1 154 ? -15.73037 -13.02054 30.85531 1.000 40.55269 154 TYR A C 1
ATOM 1181 O O . TYR A 1 154 ? -14.55168 -12.84082 30.53444 1.000 41.89232 154 TYR A O 1
ATOM 1190 N N . ASP A 1 155 ? -16.46805 -14.00089 30.32927 1.000 33.92159 155 ASP A N 1
ATOM 1191 C CA . ASP A 1 155 ? -15.90078 -14.97734 29.40339 1.000 35.81053 155 ASP A CA 1
ATOM 1192 C C . ASP A 1 155 ? -16.61098 -15.00658 28.05475 1.000 37.97124 155 ASP A C 1
ATOM 1193 O O . ASP A 1 155 ? -16.36024 -15.91508 27.25180 1.000 37.39591 155 ASP A O 1
ATOM 1198 N N . CYS A 1 156 ? -17.48304 -14.04181 27.78135 1.000 29.35559 156 CYS A N 1
ATOM 1199 C CA . CYS A 1 156 ? -18.35137 -14.07195 26.61265 1.000 25.06324 156 CYS A CA 1
ATOM 1200 C C . CYS A 1 156 ? -18.03012 -12.89153 25.70380 1.000 30.02041 156 CYS A C 1
ATOM 1201 O O . CYS A 1 156 ? -18.03786 -11.73917 26.15260 1.000 29.30866 156 CYS A O 1
ATOM 1204 N N . VAL A 1 157 ? -17.75822 -13.18141 24.43170 1.000 26.25846 157 VAL A N 1
ATOM 1205 C CA . VAL A 1 157 ? -17.47517 -12.15602 23.42867 1.000 28.01100 157 VAL A CA 1
ATOM 1206 C C . VAL A 1 157 ? -18.78231 -11.72277 22.77839 1.000 24.16838 157 VAL A C 1
ATOM 1207 O O . VAL A 1 157 ? -19.49653 -12.54503 22.19771 1.000 23.55162 157 VAL A O 1
ATOM 1211 N N . SER A 1 158 ? -19.08423 -10.43025 22.85214 1.000 24.23880 158 SER A N 1
ATOM 1212 C CA . SER A 1 158 ? -20.21174 -9.84682 22.13708 1.000 26.64369 158 SER A CA 1
ATOM 1213 C C . SER A 1 158 ? -19.67291 -9.19348 20.87314 1.000 23.44477 158 SER A C 1
ATOM 1214 O O . SER A 1 158 ? -18.99684 -8.16294 20.93941 1.000 22.00844 158 SER A O 1
ATOM 1217 N N . PHE A 1 159 ? -19.94631 -9.80765 19.72724 1.000 19.85529 159 PHE A N 1
ATOM 1218 C CA . PHE A 1 159 ? -19.59956 -9.19901 18.45232 1.000 21.07528 159 PHE A CA 1
ATOM 1219 C C . PHE A 1 159 ? -20.66687 -8.18078 18.08694 1.000 27.34155 159 PHE A C 1
ATOM 1220 O O . PHE A 1 159 ? -21.86431 -8.47312 18.16541 1.000 25.50151 159 PHE A O 1
ATOM 1228 N N . CYS A 1 160 ? -20.23511 -6.98223 17.69544 1.000 23.49108 160 CYS A N 1
ATOM 1229 C CA . CYS A 1 160 ? -21.16925 -5.91773 17.37155 1.000 22.11958 160 CYS A CA 1
ATOM 1230 C C . CYS A 1 160 ? -20.90674 -5.23993 16.03819 1.000 21.27328 160 CYS A C 1
ATOM 1231 O O . CYS A 1 160 ? -21.77884 -4.49947 15.57036 1.000 25.62511 160 CYS A O 1
ATOM 1234 N N . TYR A 1 161 ? -19.76258 -5.47405 15.40070 1.000 21.39985 161 TYR A N 1
ATOM 1235 C CA . TYR A 1 161 ? -19.41501 -4.72757 14.20031 1.000 21.52036 161 TYR A CA 1
ATOM 1236 C C . TYR A 1 161 ? -18.62372 -5.62175 13.25904 1.000 19.78705 161 TYR A C 1
ATOM 1237 O O . TYR A 1 161 ? -17.76291 -6.38589 13.69803 1.000 21.69945 161 TYR A O 1
ATOM 1246 N N . MET A 1 162 ? -18.93669 -5.53636 11.96945 1.000 20.32710 162 MET A N 1
ATOM 1247 C CA . MET A 1 162 ? -18.09908 -6.10626 10.92245 1.000 21.17062 162 MET A CA 1
ATOM 1248 C C . MET A 1 162 ? -17.80230 -5.01409 9.90961 1.000 20.72459 162 MET A C 1
ATOM 1249 O O . MET A 1 162 ? -18.71833 -4.32473 9.44671 1.000 18.72623 162 MET A O 1
ATOM 1254 N N . HIS A 1 163 ? -16.53212 -4.85307 9.56488 1.000 21.34002 163 HIS A N 1
ATOM 1255 C CA . HIS A 1 163 ? -16.14288 -3.71556 8.74751 1.000 21.57630 163 HIS A CA 1
ATOM 1256 C C . HIS A 1 163 ? -16.46171 -3.94745 7.27699 1.000 19.90563 163 HIS A C 1
ATOM 1257 O O . HIS A 1 163 ? -16.25378 -5.04038 6.74048 1.000 21.30666 163 HIS A O 1
ATOM 1264 N N . HIS A 1 164 ? -16.95407 -2.89545 6.62091 1.000 20.59285 164 HIS A N 1
ATOM 1265 C CA . HIS A 1 164 ? -17.21574 -2.94339 5.19157 1.000 19.21896 164 HIS A CA 1
ATOM 1266 C C . HIS A 1 164 ? -16.48270 -1.87086 4.40120 1.000 19.19389 164 HIS A C 1
ATOM 1267 O O . HIS A 1 164 ? -15.76468 -2.20532 3.45462 1.000 22.64500 164 HIS A O 1
ATOM 1274 N N A MET A 1 165 ? -16.63479 -0.59569 4.74735 0.489 21.01574 165 MET A N 1
ATOM 1275 N N B MET A 1 165 ? -16.63065 -0.59609 4.74915 0.511 21.37797 165 MET A N 1
ATOM 1276 C CA A MET A 1 165 ? -16.22306 0.43216 3.80258 0.489 22.31992 165 MET A CA 1
ATOM 1277 C CA B MET A 1 165 ? -16.22691 0.43330 3.80236 0.511 22.31966 165 MET A CA 1
ATOM 1278 C C A MET A 1 165 ? -15.72586 1.69005 4.50057 0.489 21.66250 165 MET A C 1
ATOM 1279 C C B MET A 1 165 ? -15.72922 1.69204 4.49949 0.511 21.66809 165 MET A C 1
ATOM 1280 O O A MET A 1 165 ? -15.89196 1.88157 5.70905 0.489 19.49799 165 MET A O 1
ATOM 1281 O O B MET A 1 165 ? -15.89939 1.88599 5.70698 0.511 19.33729 165 MET A O 1
ATOM 1290 N N . GLU A 1 166 ? -15.11882 2.55737 3.69272 1.000 20.95118 166 GLU A N 1
ATOM 1291 C CA . GLU A 1 166 ? -14.55897 3.82208 4.13200 1.000 20.34574 166 GLU A CA 1
ATOM 1292 C C . GLU A 1 166 ? -15.31166 4.96119 3.45876 1.000 25.89042 166 GLU A C 1
ATOM 1293 O O . GLU A 1 166 ? -15.64547 4.87733 2.27015 1.000 26.96552 166 GLU A O 1
ATOM 1299 N N . LEU A 1 167 ? -15.57554 6.01307 4.22455 1.000 26.71091 167 LEU A N 1
ATOM 1300 C CA . LEU A 1 167 ? -16.30127 7.20788 3.81041 1.000 28.23073 167 LEU A CA 1
ATOM 1301 C C . LEU A 1 167 ? -15.38602 8.42859 3.80838 1.000 37.71877 167 LEU A C 1
ATOM 1302 O O . LEU A 1 167 ? -14.31309 8.41338 4.42243 1.000 32.55789 167 LEU A O 1
ATOM 1307 N N . PRO A 1 168 ? -15.77836 9.50800 3.12462 1.000 34.20710 168 PRO A N 1
ATOM 1308 C CA . PRO A 1 168 ? -14.97549 10.73693 3.16795 1.000 34.52213 168 PRO A CA 1
ATOM 1309 C C . PRO A 1 168 ? -14.84077 11.26754 4.58543 1.000 40.07225 168 PRO A C 1
ATOM 1310 O O . PRO A 1 168 ? -15.72341 11.08502 5.42753 1.000 35.58181 168 PRO A O 1
ATOM 1314 N N . THR A 1 169 ? -13.72181 11.95380 4.82168 1.000 46.62874 169 THR A N 1
ATOM 1315 C CA . THR A 1 169 ? -13.17585 12.37454 6.11763 1.000 55.30077 169 THR A CA 1
ATOM 1316 C C . THR A 1 169 ? -12.46046 11.20559 6.78025 1.000 45.41770 169 THR A C 1
ATOM 1317 O O . THR A 1 169 ? -12.07367 11.31225 7.95303 1.000 42.08566 169 THR A O 1
ATOM 1321 N N . GLY A 1 170 ? -12.26553 10.09867 6.06981 1.000 43.25972 170 GLY A N 1
ATOM 1322 C CA . GLY A 1 170 ? -11.51077 8.98239 6.61923 1.000 32.59697 170 GLY A CA 1
ATOM 1323 C C . GLY A 1 170 ? -12.18571 8.27890 7.77665 1.000 35.95369 170 GLY A C 1
ATOM 1324 O O . GLY A 1 170 ? -11.51356 7.88835 8.74162 1.000 34.55270 170 GLY A O 1
ATOM 1325 N N . VAL A 1 171 ? -13.50844 8.12312 7.71276 1.000 26.16705 171 VAL A N 1
ATOM 1326 C CA . VAL A 1 171 ? -14.23653 7.36300 8.72054 1.000 21.69021 171 VAL A CA 1
ATOM 1327 C C . VAL A 1 171 ? -14.84797 6.13950 8.05364 1.000 20.28345 171 VAL A C 1
ATOM 1328 O O . VAL A 1 171 ? -14.76929 5.97568 6.83186 1.000 23.20925 171 VAL A O 1
ATOM 1332 N N . HIS A 1 172 ? -15.47244 5.27522 8.84298 1.000 21.77318 172 HIS A N 1
ATOM 1333 C CA . HIS A 1 172 ? -15.73992 3.92629 8.36816 1.000 22.67653 172 HIS A CA 1
ATOM 1334 C C . HIS A 1 172 ? -17.15347 3.50059 8.72508 1.000 22.06789 172 HIS A C 1
ATOM 1335 O O . HIS A 1 172 ? -17.75217 4.00344 9.67855 1.000 22.50777 172 HIS A O 1
ATOM 1342 N N . ALA A 1 173 ? -17.67974 2.56880 7.93314 1.000 21.25982 173 ALA A N 1
ATOM 1343 C CA . ALA A 1 173 ? -19.04490 2.09964 8.08117 1.000 19.39375 173 ALA A CA 1
ATOM 1344 C C . ALA A 1 173 ? -19.07115 0.59393 7.91216 1.000 20.65280 173 ALA A C 1
ATOM 1345 O O . ALA A 1 173 ? -18.26903 0.02191 7.17088 1.000 20.57848 173 ALA A O 1
ATOM 1347 N N . GLY A 1 174 ? -20.00385 -0.03896 8.60719 1.000 18.65329 174 GLY A N 1
ATOM 1348 C CA . GLY A 1 174 ? -20.11413 -1.47694 8.54166 1.000 17.46358 174 GLY A CA 1
ATOM 1349 C C . GLY A 1 174 ? -21.40792 -1.91379 9.18189 1.000 20.13964 174 GLY A C 1
ATOM 1350 O O . GLY A 1 174 ? -22.27882 -1.09623 9.48082 1.000 18.84366 174 GLY A O 1
ATOM 1351 N N . THR A 1 175 ? -21.51295 -3.21837 9.41445 1.000 21.52198 175 THR A N 1
ATOM 1352 C CA . THR A 1 175 ? -22.77547 -3.83587 9.79594 1.000 17.45326 175 THR A CA 1
ATOM 1353 C C . THR A 1 175 ? -22.65843 -4.50490 11.16031 1.000 22.21671 175 THR A C 1
ATOM 1354 O O . THR A 1 175 ? -21.56354 -4.72832 11.68659 1.000 20.32684 175 THR A O 1
ATOM 1358 N N . ASP A 1 176 ? -23.80855 -4.84386 11.73300 1.000 18.75309 176 ASP A N 1
ATOM 1359 C CA . ASP A 1 176 ? -23.77780 -5.81089 12.81661 1.000 22.49396 176 ASP A CA 1
ATOM 1360 C C . ASP A 1 176 ? -23.57734 -7.20529 12.21756 1.000 22.36868 176 ASP A C 1
ATOM 1361 O O . ASP A 1 176 ? -23.46322 -7.37537 10.99716 1.000 20.70365 176 ASP A O 1
ATOM 1366 N N . LEU A 1 177 ? -23.52498 -8.22303 13.06981 1.000 18.90229 177 LEU A N 1
ATOM 1367 C CA . LEU A 1 177 ? -23.27460 -9.56932 12.56873 1.000 19.61767 177 LEU A CA 1
ATOM 1368 C C . LEU A 1 177 ? -24.51413 -10.20865 11.95524 1.000 29.26780 177 LEU A C 1
ATOM 1369 O O . LEU A 1 177 ? -24.43154 -11.34275 11.46867 1.000 25.82615 177 LEU A O 1
ATOM 1374 N N . GLU A 1 178 ? -25.65374 -9.51703 11.96912 1.000 21.65075 178 GLU A N 1
ATOM 1375 C CA . GLU A 1 178 ? -26.80760 -9.90645 11.17138 1.000 27.33252 178 GLU A CA 1
ATOM 1376 C C . GLU A 1 178 ? -26.79428 -9.25565 9.79614 1.000 22.56710 178 GLU A C 1
ATOM 1377 O O . GLU A 1 178 ? -27.71785 -9.47928 9.00616 1.000 25.68730 178 GLU A O 1
ATOM 1383 N N . GLY A 1 179 ? -25.76389 -8.47077 9.48962 1.000 21.77836 179 GLY A N 1
ATOM 1384 C CA . GLY A 1 179 ? -25.61620 -7.88766 8.17561 1.000 23.40821 179 GLY A CA 1
ATOM 1385 C C . GLY A 1 179 ? -26.32703 -6.57399 7.95956 1.000 18.32855 179 GLY A C 1
ATOM 1386 O O . GLY A 1 179 ? -26.32538 -6.07439 6.83321 1.000 20.64852 179 GLY A O 1
ATOM 1387 N N . ASN A 1 180 ? -26.92787 -5.99259 8.99261 1.000 21.54495 180 ASN A N 1
ATOM 1388 C CA . ASN A 1 180 ? -27.60201 -4.70657 8.85938 1.000 23.73440 180 ASN A CA 1
ATOM 1389 C C . ASN A 1 180 ? -26.62292 -3.57538 9.13997 1.000 21.48493 180 ASN A C 1
ATOM 1390 O O . ASN A 1 180 ? -25.99935 -3.53875 10.20477 1.000 20.31723 180 ASN A O 1
ATOM 1395 N N . PHE A 1 181 ? -26.49063 -2.65666 8.18551 1.000 20.87441 181 PHE A N 1
ATOM 1396 C CA . PHE A 1 181 ? -25.58589 -1.53503 8.38656 1.000 21.78897 181 PHE A CA 1
ATOM 1397 C C . PHE A 1 181 ? -25.99653 -0.72379 9.60606 1.000 23.89006 181 PHE A C 1
ATOM 1398 O O . PHE A 1 181 ? -27.18054 -0.58988 9.92163 1.000 21.01386 181 PHE A O 1
ATOM 1406 N N . TYR A 1 182 ? -25.00307 -0.22435 10.32402 1.000 19.58120 182 TYR A N 1
ATOM 1407 C CA . TYR A 1 182 ? -25.25069 0.88521 11.22407 1.000 21.73477 182 TYR A CA 1
ATOM 1408 C C . TYR A 1 182 ? -25.45004 2.13896 10.38807 1.000 21.59571 182 TYR A C 1
ATOM 1409 O O . TYR A 1 182 ? -24.69665 2.39126 9.44376 1.000 23.63403 182 TYR A O 1
ATOM 1418 N N . GLY A 1 183 ? -26.48948 2.90194 10.70258 1.000 23.70427 183 GLY A N 1
ATOM 1419 C CA . GLY A 1 183 ? -26.78436 4.10619 9.96326 1.000 21.19908 183 GLY A CA 1
ATOM 1420 C C . GLY A 1 183 ? -27.37449 3.83764 8.59593 1.000 26.85158 183 GLY A C 1
ATOM 1421 O O . GLY A 1 183 ? -27.80651 2.72437 8.28106 1.000 26.89804 183 GLY A O 1
ATOM 1422 N N . PRO A 1 184 ? -27.39885 4.86750 7.75178 1.000 24.17803 184 PRO A N 1
ATOM 1423 C CA . PRO A 1 184 ? -28.06073 4.77226 6.44346 1.000 25.81145 184 PRO A CA 1
ATOM 1424 C C . PRO A 1 184 ? -27.19464 4.21106 5.32322 1.000 25.99515 184 PRO A C 1
ATOM 1425 O O . PRO A 1 184 ? -27.62437 4.23339 4.16756 1.000 27.88622 184 PRO A O 1
ATOM 1429 N N . PHE A 1 185 ? -26.00936 3.70134 5.62486 1.000 25.92395 185 PHE A N 1
ATOM 1430 C CA . PHE A 1 185 ? -25.04668 3.40230 4.57910 1.000 24.93378 185 PHE A CA 1
ATOM 1431 C C . PHE A 1 185 ? -25.36471 2.09695 3.86499 1.000 22.88470 185 PHE A C 1
ATOM 1432 O O . PHE A 1 185 ? -25.99505 1.19312 4.41835 1.000 22.53444 185 PHE A O 1
ATOM 1440 N N . VAL A 1 186 ? -24.91505 2.01545 2.61260 1.000 23.49092 186 VAL A N 1
ATOM 1441 C CA . VAL A 1 186 ? -25.12603 0.85520 1.75914 1.000 23.63615 186 VAL A CA 1
ATOM 1442 C C . VAL A 1 186 ? -23.79510 0.42935 1.15512 1.000 24.22387 186 VAL A C 1
ATOM 1443 O O . VAL A 1 186 ? -22.90692 1.25532 0.91469 1.000 24.26157 186 VAL A O 1
ATOM 1447 N N . ASP A 1 187 ? -23.66078 -0.87740 0.90630 1.000 23.38104 187 ASP A N 1
ATOM 1448 C CA . ASP A 1 187 ? -22.41145 -1.43919 0.38854 1.000 20.95053 187 ASP A CA 1
ATOM 1449 C C . ASP A 1 187 ? -22.37349 -1.29765 -1.13579 1.000 24.37146 187 ASP A C 1
ATOM 1450 O O . ASP A 1 187 ? -22.48772 -2.25351 -1.90642 1.000 26.01408 187 ASP A O 1
ATOM 1455 N N . ARG A 1 188 ? -22.18573 -0.05484 -1.56729 1.000 24.34894 188 ARG A N 1
ATOM 1456 C CA . ARG A 1 188 ? -21.98233 0.24210 -2.97364 1.000 22.18781 188 ARG A CA 1
ATOM 1457 C C . ARG A 1 188 ? -21.15062 1.50803 -3.07050 1.000 27.68971 188 ARG A C 1
ATOM 1458 O O . ARG A 1 188 ? -21.12377 2.32810 -2.14909 1.000 23.14083 188 ARG A O 1
ATOM 1466 N N . GLN A 1 189 ? -20.46849 1.65224 -4.20498 1.000 26.71194 189 GLN A N 1
ATOM 1467 C CA . GLN A 1 189 ? -19.53959 2.76101 -4.42291 1.000 29.29542 189 GLN A CA 1
ATOM 1468 C C . GLN A 1 189 ? -20.29204 3.95626 -5.01017 1.000 26.30643 189 GLN A C 1
ATOM 1469 O O . GLN A 1 189 ? -20.17647 4.30478 -6.18766 1.000 31.91548 189 GLN A O 1
ATOM 1475 N N . THR A 1 190 ? -21.08391 4.58589 -4.14789 1.000 24.81587 190 THR A N 1
ATOM 1476 C CA . THR A 1 190 ? -21.86535 5.76633 -4.48058 1.000 26.72778 190 THR A CA 1
ATOM 1477 C C . THR A 1 190 ? -21.51797 6.88822 -3.51434 1.000 26.85090 190 THR A C 1
ATOM 1478 O O . THR A 1 190 ? -20.92689 6.66748 -2.45201 1.000 26.74106 190 THR A O 1
ATOM 1482 N N . ALA A 1 191 ? -21.91142 8.10378 -3.89355 1.000 29.14355 191 ALA A N 1
ATOM 1483 C CA . ALA A 1 191 ? -21.69028 9.27034 -3.05310 1.000 28.41901 191 ALA A CA 1
ATOM 1484 C C . ALA A 1 191 ? -22.44754 9.11304 -1.74173 1.000 32.78095 191 ALA A C 1
ATOM 1485 O O . ALA A 1 191 ? -23.68244 9.15693 -1.71426 1.000 34.11248 191 ALA A O 1
ATOM 1487 N N . GLN A 1 192 ? -21.71596 8.90383 -0.65582 1.000 27.13106 192 GLN A N 1
ATOM 1488 C CA . GLN A 1 192 ? -22.29788 8.78660 0.66715 1.000 26.03429 192 GLN A CA 1
ATOM 1489 C C . GLN A 1 192 ? -21.48455 9.65761 1.60353 1.000 35.70877 192 GLN A C 1
ATOM 1490 O O . GLN A 1 192 ? -20.25636 9.72651 1.49223 1.000 32.41887 192 GLN A O 1
ATOM 1496 N N . ALA A 1 193 ? -22.17337 10.34280 2.50234 1.000 31.79841 193 ALA A N 1
ATOM 1497 C CA . ALA A 1 193 ? -21.52548 11.29803 3.38305 1.000 32.09090 193 ALA A CA 1
ATOM 1498 C C . ALA A 1 193 ? -22.05297 11.10059 4.79055 1.000 33.76736 193 ALA A C 1
ATOM 1499 O O . ALA A 1 193 ? -23.25312 10.89146 4.98615 1.000 37.12180 193 ALA A O 1
ATOM 1501 N N . ALA A 1 194 ? -21.14922 11.14646 5.76289 1.000 30.71852 194 ALA A N 1
ATOM 1502 C CA . ALA A 1 194 ? -21.56240 11.09886 7.15330 1.000 33.55739 194 ALA A CA 1
ATOM 1503 C C . ALA A 1 194 ? -22.31425 12.37191 7.51932 1.000 36.53778 194 ALA A C 1
ATOM 1504 O O . ALA A 1 194 ? -22.04843 13.45252 6.98679 1.000 31.53789 194 ALA A O 1
ATOM 1506 N N . GLY A 1 195 ? -23.26367 12.23704 8.43667 1.000 32.50208 195 GLY A N 1
ATOM 1507 C CA . GLY A 1 195 ? -23.91030 13.39758 9.00324 1.000 34.81744 195 GLY A CA 1
ATOM 1508 C C . GLY A 1 195 ? -22.96893 14.13053 9.94464 1.000 30.74108 195 GLY A C 1
ATOM 1509 O O . GLY A 1 195 ? -21.76587 13.87674 10.00813 1.000 26.23494 195 GLY A O 1
ATOM 1510 N N . THR A 1 196 ? -23.55021 15.06046 10.69936 1.000 26.98618 196 THR A N 1
ATOM 1511 C CA . THR A 1 196 ? -22.78707 15.84233 11.66503 1.000 25.46971 196 THR A CA 1
ATOM 1512 C C . THR A 1 196 ? -22.07630 14.93417 12.65545 1.000 30.38169 196 THR A C 1
ATOM 1513 O O . THR A 1 196 ? -22.68806 14.03503 13.23798 1.000 30.18637 196 THR A O 1
ATOM 1517 N N . ASP A 1 197 ? -20.78080 15.16532 12.84908 1.000 26.76252 197 ASP A N 1
ATOM 1518 C CA . ASP A 1 197 ? -20.05492 14.39235 13.85592 1.000 28.92672 197 ASP A CA 1
ATOM 1519 C C . ASP A 1 197 ? -20.34256 15.00422 15.21653 1.000 32.36167 197 ASP A C 1
ATOM 1520 O O . ASP A 1 197 ? -19.69999 15.96001 15.65135 1.000 36.54145 197 ASP A O 1
ATOM 1525 N N . THR A 1 198 ? -21.33271 14.43781 15.88445 1.000 27.90369 198 THR A N 1
ATOM 1526 C CA . THR A 1 198 ? -21.78538 14.90722 17.17882 1.000 25.34314 198 THR A CA 1
ATOM 1527 C C . THR A 1 198 ? -20.93172 14.28150 18.27597 1.000 27.34746 198 THR A C 1
ATOM 1528 O O . THR A 1 198 ? -20.51994 13.12479 18.16971 1.000 31.18460 198 THR A O 1
ATOM 1532 N N . THR A 1 199 ? -20.64905 15.06153 19.31545 1.000 25.58515 199 THR A N 1
ATOM 1533 C CA . THR A 1 199 ? -19.83834 14.60362 20.43720 1.000 23.13233 199 THR A CA 1
ATOM 1534 C C . THR A 1 199 ? -20.70506 13.89165 21.46703 1.000 22.72115 199 THR A C 1
ATOM 1535 O O . THR A 1 199 ? -21.80614 14.34857 21.79466 1.000 24.08456 199 THR A O 1
ATOM 1539 N N . ILE A 1 200 ? -20.20462 12.75742 21.96882 1.000 23.06417 200 ILE A N 1
ATOM 1540 C CA . ILE A 1 200 ? -20.95217 11.93119 22.90873 1.000 20.81754 200 ILE A CA 1
ATOM 1541 C C . ILE A 1 200 ? -20.80032 12.50753 24.31333 1.000 22.97451 200 ILE A C 1
ATOM 1542 O O . ILE A 1 200 ? -19.84542 12.18605 25.03208 1.000 21.78689 200 ILE A O 1
ATOM 1547 N N . THR A 1 201 ? -21.77239 13.33140 24.71706 1.000 20.72175 201 THR A N 1
ATOM 1548 C CA . THR A 1 201 ? -21.66548 14.13483 25.93470 1.000 21.88817 201 THR A CA 1
ATOM 1549 C C . THR A 1 201 ? -21.45607 13.27911 27.17898 1.000 20.93086 201 THR A C 1
ATOM 1550 O O . THR A 1 201 ? -20.63276 13.61375 28.04199 1.000 20.43240 201 THR A O 1
ATOM 1554 N N . VAL A 1 202 ? -22.20577 12.18327 27.30333 1.000 19.58636 202 VAL A N 1
ATOM 1555 C CA . VAL A 1 202 ? -22.09779 11.36179 28.50234 1.000 19.81122 202 VAL A CA 1
ATOM 1556 C C . VAL A 1 202 ? -20.70650 10.75216 28.60990 1.000 21.68088 202 VAL A C 1
ATOM 1557 O O . VAL A 1 202 ? -20.19588 10.54243 29.71790 1.000 19.32816 202 VAL A O 1
ATOM 1561 N N . ASN A 1 203 ? -20.05689 10.49317 27.47146 1.000 21.30978 203 ASN A N 1
ATOM 1562 C CA . ASN A 1 203 ? -18.70846 9.92867 27.49349 1.000 19.51522 203 ASN A CA 1
ATOM 1563 C C . ASN A 1 203 ? -17.66804 10.96518 27.90362 1.000 20.94660 203 ASN A C 1
ATOM 1564 O O . ASN A 1 203 ? -16.72386 10.64208 28.63620 1.000 18.55208 203 ASN A O 1
ATOM 1569 N N . VAL A 1 204 ? -17.80390 12.20565 27.42327 1.000 20.87301 204 VAL A N 1
ATOM 1570 C CA . VAL A 1 204 ? -16.91061 13.27244 27.88003 1.000 21.97760 204 VAL A CA 1
ATOM 1571 C C . VAL A 1 204 ? -16.99254 13.41108 29.39126 1.000 23.22114 204 VAL A C 1
ATOM 1572 O O . VAL A 1 204 ? -15.96845 13.52438 30.07875 1.000 18.80299 204 VAL A O 1
ATOM 1576 N N . LEU A 1 205 ? -18.21509 13.39732 29.93269 1.000 22.23258 205 LEU A N 1
ATOM 1577 C CA . LEU A 1 205 ? -18.38172 13.49340 31.37708 1.000 22.32746 205 LEU A CA 1
ATOM 1578 C C . LEU A 1 205 ? -17.72593 12.31514 32.08651 1.000 18.95352 205 LEU A C 1
ATOM 1579 O O . LEU A 1 205 ? -17.06889 12.49385 33.11672 1.000 19.83990 205 LEU A O 1
ATOM 1584 N N . ALA A 1 206 ? -17.89346 11.09942 31.55417 1.000 19.73383 206 ALA A N 1
ATOM 1585 C CA . ALA A 1 206 ? -17.23481 9.94619 32.15725 1.000 20.96089 206 ALA A CA 1
ATOM 1586 C C . ALA A 1 206 ? -15.72676 10.15134 32.20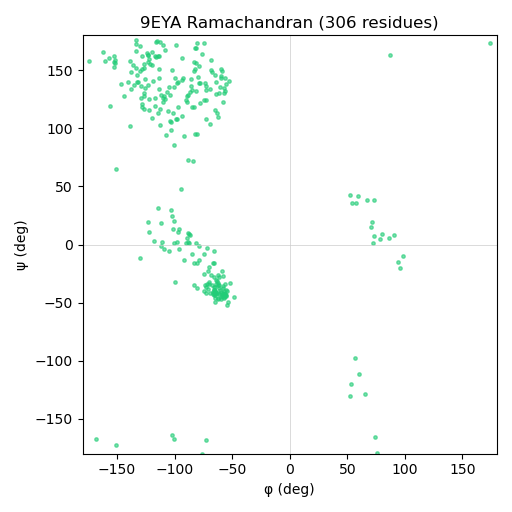845 1.000 20.29579 206 ALA A C 1
ATOM 1587 O O . ALA A 1 206 ? -15.07908 9.86156 33.22296 1.000 19.14958 206 ALA A O 1
ATOM 1589 N N . TRP A 1 207 ? -15.15886 10.67900 31.12743 1.000 19.66360 207 TRP A N 1
ATOM 1590 C CA . TRP A 1 207 ? -13.72033 10.88583 31.05285 1.000 22.29028 207 TRP A CA 1
ATOM 1591 C C . TRP A 1 207 ? -13.26496 12.00752 31.98581 1.000 22.31099 207 TRP A C 1
ATOM 1592 O O . TRP A 1 207 ? -12.16292 11.93947 32.54275 1.000 21.48936 207 TRP A O 1
ATOM 1603 N N . LEU A 1 208 ? -14.10514 13.02188 32.20231 1.000 21.05811 208 LEU A N 1
ATOM 1604 C CA . LEU A 1 208 ? -13.78580 14.03380 33.20658 1.000 19.42817 208 LEU A CA 1
ATOM 1605 C C . LEU A 1 208 ? -13.76979 13.43048 34.60859 1.000 22.46535 208 LEU A C 1
ATOM 1606 O O . LEU A 1 208 ? -12.95182 13.82357 35.45042 1.000 21.13246 208 LEU A O 1
ATOM 1611 N N . TYR A 1 209 ? -14.67006 12.47796 34.88206 1.000 20.77268 209 TYR A N 1
ATOM 1612 C CA . TYR A 1 209 ? -14.60110 11.74840 36.14361 1.000 20.41963 209 TYR A CA 1
ATOM 1613 C C . TYR A 1 209 ? -13.31399 10.93888 36.23486 1.000 21.36887 209 TYR A C 1
ATOM 1614 O O . TYR A 1 209 ? -12.66648 10.90450 37.28851 1.000 20.89870 209 TYR A O 1
ATOM 1623 N N . ALA A 1 210 ? -12.91978 10.29309 35.13529 1.000 20.86685 210 ALA A N 1
ATOM 1624 C CA . ALA A 1 210 ? -11.65158 9.57160 35.12358 1.000 18.94093 210 ALA A CA 1
ATOM 1625 C C . ALA A 1 210 ? -10.49405 10.50288 35.44683 1.000 17.68414 210 ALA A C 1
ATOM 1626 O O . ALA A 1 210 ? -9.54971 10.11487 36.14513 1.000 24.51068 210 ALA A O 1
ATOM 1628 N N . ALA A 1 211 ? -10.55849 11.74403 34.96438 1.000 18.36880 211 ALA A N 1
ATOM 1629 C CA . ALA A 1 211 ? -9.49524 12.69818 35.25816 1.000 18.23616 211 ALA A CA 1
ATOM 1630 C C . ALA A 1 211 ? -9.45098 13.03446 36.74102 1.000 21.57009 211 ALA A C 1
ATOM 1631 O O . ALA A 1 211 ? -8.36973 13.09784 37.33832 1.000 25.11838 211 ALA A O 1
ATOM 1633 N N . VAL A 1 212 ? -10.61795 13.25638 37.34847 1.000 21.44357 212 VAL A N 1
ATOM 1634 C CA . VAL A 1 212 ? -10.67989 13.53734 38.77924 1.000 22.45996 212 VAL A CA 1
ATOM 1635 C C . VAL A 1 212 ? -10.10420 12.37251 39.57292 1.000 25.41879 212 VAL A C 1
ATOM 1636 O O . VAL A 1 212 ? -9.29235 12.56356 40.48827 1.000 25.63600 212 VAL A O 1
ATOM 1640 N N . ILE A 1 213 ? -10.51340 11.14713 39.22840 1.000 22.78797 213 ILE A N 1
ATOM 1641 C CA . ILE A 1 213 ? -10.02422 9.95690 39.92380 1.000 24.53037 213 ILE A CA 1
ATOM 1642 C C . ILE A 1 213 ? -8.50358 9.88672 39.87168 1.000 28.57232 213 ILE A C 1
ATOM 1643 O O . ILE A 1 213 ? -7.85729 9.44250 40.83044 1.000 29.75445 213 ILE A O 1
ATOM 1648 N N . ASN A 1 214 ? -7.90674 10.35662 38.77935 1.000 30.84353 214 ASN A N 1
ATOM 1649 C CA . ASN A 1 214 ? -6.45934 10.35187 38.60904 1.000 30.24082 214 ASN A CA 1
ATOM 1650 C C . ASN A 1 214 ? -5.77959 11.60320 39.15180 1.000 32.88706 214 ASN A C 1
ATOM 1651 O O . ASN A 1 214 ? -4.55857 11.72952 39.01962 1.000 39.39499 214 ASN A O 1
ATOM 1656 N N . GLY A 1 215 ? -6.52423 12.52530 39.75483 1.000 25.73212 215 GLY A N 1
ATOM 1657 C CA . GLY A 1 215 ? -5.92817 13.70777 40.34232 1.000 30.49769 215 GLY A CA 1
ATOM 1658 C C . GLY A 1 215 ? -5.81122 14.90858 39.43170 1.000 25.25957 215 GLY A C 1
ATOM 1659 O O . GLY A 1 215 ? -5.18467 15.90068 39.82335 1.000 27.93808 215 GLY A O 1
ATOM 1660 N N . ASP A 1 216 ? -6.39840 14.85832 38.23903 1.000 25.52850 216 ASP A N 1
ATOM 1661 C CA . ASP A 1 216 ? -6.38496 15.97688 37.29397 1.000 30.84795 216 ASP A CA 1
ATOM 1662 C C . ASP A 1 216 ? -7.63786 16.80417 37.55664 1.000 30.84246 216 ASP A C 1
ATOM 1663 O O . ASP A 1 216 ? -8.70947 16.52689 37.01954 1.000 41.76966 216 ASP A O 1
ATOM 1668 N N . ARG A 1 217 ? -7.50845 17.83155 38.40042 1.000 27.30533 217 ARG A N 1
ATOM 1669 C CA . ARG A 1 217 ? -8.66464 18.51743 38.96799 1.000 28.14551 217 ARG A CA 1
ATOM 1670 C C . ARG A 1 217 ? -8.78959 19.99097 38.59918 1.000 31.89004 217 ARG A C 1
ATOM 1671 O O . ARG A 1 217 ? -9.71909 20.64640 39.08517 1.000 29.01960 217 ARG A O 1
ATOM 1679 N N . TRP A 1 218 ? -7.90195 20.53454 37.75807 1.000 27.96576 218 TRP A N 1
ATOM 1680 C CA . TRP A 1 218 ? -7.86781 21.98265 37.56684 1.000 31.50515 218 TRP A CA 1
ATOM 1681 C C . TRP A 1 218 ? -9.16602 22.51894 36.97965 1.000 27.13261 218 TRP A C 1
ATOM 1682 O O . TRP A 1 218 ? -9.50791 23.68815 37.19806 1.000 28.46242 218 TRP A O 1
ATOM 1693 N N . PHE A 1 219 ? -9.90131 21.68986 36.24185 1.000 26.05295 219 PHE A N 1
ATOM 1694 C CA . PHE A 1 219 ? -11.09420 22.13823 35.53815 1.000 23.51286 219 PHE A CA 1
ATOM 1695 C C . PHE A 1 219 ? -12.34544 22.12684 36.40368 1.000 23.52344 219 PHE A C 1
ATOM 1696 O O . PHE A 1 219 ? -13.39099 22.61220 35.95895 1.000 31.47687 219 PHE A O 1
ATOM 1704 N N . LEU A 1 220 ? -12.28209 21.57215 37.60999 1.000 27.83123 220 LEU A N 1
ATOM 1705 C CA . LEU A 1 220 ? -13.41681 21.65881 38.52068 1.000 25.78384 220 LEU A CA 1
ATOM 1706 C C . LEU A 1 220 ? -13.63174 23.11695 38.89994 1.000 33.23098 220 LEU A C 1
ATOM 1707 O O . LEU A 1 220 ? -12.75758 23.74288 39.50559 1.000 36.89157 220 LEU A O 1
ATOM 1712 N N . ASN A 1 221 ? -14.76804 23.67426 38.51591 1.000 40.69636 221 ASN A N 1
ATOM 1713 C CA . ASN A 1 221 ? -15.03544 25.05319 38.86618 1.000 40.14518 221 ASN A CA 1
ATOM 1714 C C . ASN A 1 221 ? -15.97740 25.10215 40.06256 1.000 38.66031 221 ASN A C 1
ATOM 1715 O O . ASN A 1 221 ? -16.23666 24.09985 40.73321 1.000 40.15770 221 ASN A O 1
ATOM 1720 N N . ARG A 1 222 ? -16.50496 26.28905 40.32619 1.000 41.97015 222 ARG A N 1
ATOM 1721 C CA . ARG A 1 222 ? -17.29700 26.56254 41.51335 1.000 50.24352 222 ARG A CA 1
ATOM 1722 C C . ARG A 1 222 ? -18.79041 26.59595 41.21299 1.000 48.87260 222 ARG A C 1
ATOM 1723 O O . ARG A 1 222 ? -19.56281 27.21006 41.95741 1.000 56.41248 222 ARG A O 1
ATOM 1731 N N . PHE A 1 223 ? -19.21360 25.92205 40.14555 1.000 35.41635 223 PHE A N 1
ATOM 1732 C CA . PHE A 1 223 ? -20.54045 26.10201 39.58656 1.000 36.33941 223 PHE A CA 1
ATOM 1733 C C . PHE A 1 223 ? -21.30615 24.78668 39.53064 1.000 34.47626 223 PHE A C 1
ATOM 1734 O O . PHE A 1 223 ? -20.74129 23.69220 39.63409 1.000 27.65205 223 PHE A O 1
ATOM 1742 N N . THR A 1 224 ? -22.61590 24.92122 39.36215 1.000 24.12563 224 THR A N 1
ATOM 1743 C CA . THR A 1 224 ? -23.47914 23.83795 38.91908 1.000 22.49512 224 THR A CA 1
ATOM 1744 C C . THR A 1 224 ? -24.38818 24.39561 37.83162 1.000 24.15611 224 THR A C 1
ATOM 1745 O O . THR A 1 224 ? -24.34420 25.58526 37.51034 1.000 27.87619 224 THR A O 1
ATOM 1749 N N . THR A 1 225 ? -25.20222 23.53344 37.23923 1.000 20.48631 225 THR A N 1
ATOM 1750 C CA . THR A 1 225 ? -26.10831 23.96745 36.18709 1.000 27.08473 225 THR A CA 1
ATOM 1751 C C . THR A 1 225 ? -27.32680 23.05443 36.20754 1.000 25.67617 225 THR A C 1
ATOM 1752 O O . THR A 1 225 ? -27.49876 22.23640 37.11663 1.000 25.42033 225 THR A O 1
ATOM 1756 N N . THR A 1 226 ? -28.19045 23.20811 35.21310 1.000 25.75080 226 THR A N 1
ATOM 1757 C CA . THR A 1 226 ? -29.32758 22.32317 35.04165 1.000 22.34225 226 THR A CA 1
ATOM 1758 C C . THR A 1 226 ? -29.16467 21.58278 33.72578 1.000 25.37436 226 THR A C 1
ATOM 1759 O O . THR A 1 226 ? -28.39084 21.99089 32.85825 1.000 25.18594 226 THR A O 1
ATOM 1763 N N . LEU A 1 227 ? -29.89860 20.47856 33.59286 1.000 23.18554 227 LEU A N 1
ATOM 1764 C CA . LEU A 1 227 ? -29.89429 19.73223 32.33929 1.000 27.41119 227 LEU A CA 1
ATOM 1765 C C . LEU A 1 227 ? -30.30453 20.62301 31.17305 1.000 29.41625 227 LEU A C 1
ATOM 1766 O O . LEU A 1 227 ? -29.65232 20.63317 30.12105 1.000 25.40546 227 LEU A O 1
ATOM 1771 N N . ASN A 1 228 ? -31.37894 21.39582 31.35053 1.000 25.09006 228 ASN A N 1
ATOM 1772 C CA . ASN A 1 228 ? -31.86739 22.23612 30.26153 1.000 27.83342 228 ASN A CA 1
ATOM 1773 C C . ASN A 1 228 ? -30.88187 23.35019 29.92218 1.000 25.16845 228 ASN A C 1
ATOM 1774 O O . ASN A 1 228 ? -30.65677 23.64341 28.74312 1.000 27.67860 228 ASN A O 1
ATOM 1779 N N . ASP A 1 229 ? -30.26713 23.97050 30.93183 1.000 29.63587 229 ASP A N 1
ATOM 1780 C CA . ASP A 1 229 ? -29.31862 25.04418 30.64817 1.000 28.60668 229 ASP A CA 1
ATOM 1781 C C . ASP A 1 229 ? -28.03345 24.50567 30.03076 1.000 29.29545 229 ASP A C 1
ATOM 1782 O O . ASP A 1 229 ? -27.45990 25.13894 29.13948 1.000 30.64097 229 ASP A O 1
ATOM 1787 N N . PHE A 1 230 ? -27.56140 23.34323 30.48809 1.000 22.46203 230 PHE A N 1
ATOM 1788 C CA . PHE A 1 230 ? -26.36987 22.75575 29.88393 1.000 24.09832 230 PHE A CA 1
ATOM 1789 C C . PHE A 1 230 ? -26.60554 22.43718 28.41362 1.000 24.50451 230 PHE A C 1
ATOM 1790 O O . PHE A 1 230 ? -25.76390 22.73278 27.55774 1.000 23.69562 230 PHE A O 1
ATOM 1798 N N . ASN A 1 231 ? -27.73800 21.80134 28.10798 1.000 22.95023 231 ASN A N 1
ATOM 1799 C CA . ASN A 1 231 ? -28.02028 21.41969 26.72799 1.000 27.13350 231 ASN A CA 1
ATOM 1800 C C . ASN A 1 231 ? -28.15164 22.63734 25.82377 1.000 23.98874 231 ASN A C 1
ATOM 1801 O O . ASN A 1 231 ? -27.82999 22.56115 24.63244 1.000 31.67694 231 ASN A O 1
ATOM 1806 N N . LEU A 1 232 ? -28.62703 23.75833 26.36942 1.000 27.54196 232 LEU A N 1
ATOM 1807 C CA . LEU A 1 232 ? -28.69853 24.99790 25.60280 1.000 26.71352 232 LEU A CA 1
ATOM 1808 C C . LEU A 1 232 ? -27.31820 25.42412 25.12264 1.000 39.49815 232 LEU A C 1
ATOM 1809 O O . LEU A 1 232 ? -27.14101 25.79413 23.95487 1.000 35.97452 232 LEU A O 1
ATOM 1814 N N . VAL A 1 233 ? -26.32330 25.36317 26.00896 1.000 33.84969 233 VAL A N 1
ATOM 1815 C CA . VAL A 1 233 ? -24.96928 25.75366 25.63627 1.000 40.26759 233 VAL A CA 1
ATOM 1816 C C . VAL A 1 233 ? -24.34533 24.71138 24.71883 1.000 36.55926 233 VAL A C 1
ATOM 1817 O O . VAL A 1 233 ? -23.69616 25.05119 23.72202 1.000 46.36651 233 VAL A O 1
ATOM 1821 N N . ALA A 1 234 ? -24.55235 23.42850 25.02347 1.000 35.01343 234 ALA A N 1
ATOM 1822 C CA . ALA A 1 234 ? -23.85852 22.36073 24.31891 1.000 34.51509 234 ALA A CA 1
ATOM 1823 C C . ALA A 1 234 ? -24.40923 22.12274 22.92028 1.000 37.45793 234 ALA A C 1
ATOM 1824 O O . ALA A 1 234 ? -23.68294 21.61554 22.05864 1.000 33.55287 234 ALA A O 1
ATOM 1826 N N . MET A 1 235 ? -25.67721 22.46147 22.67302 1.000 33.04767 235 MET A N 1
ATOM 1827 C CA . MET A 1 235 ? -26.22219 22.30636 21.32801 1.000 32.98128 235 MET A CA 1
ATOM 1828 C C . MET A 1 235 ? -25.39085 23.07841 20.31290 1.000 32.44671 235 MET A C 1
ATOM 1829 O O . MET A 1 235 ? -25.11976 22.58662 19.21238 1.000 30.67861 235 MET A O 1
ATOM 1834 N N . LYS A 1 236 ? -24.95214 24.28118 20.68474 1.000 33.66812 236 LYS A N 1
ATOM 1835 C CA . LYS A 1 236 ? -24.13561 25.10193 19.79929 1.000 36.65968 236 LYS A CA 1
ATOM 1836 C C . LYS A 1 236 ? -22.81940 24.41755 19.45092 1.000 34.27586 236 LYS A C 1
ATOM 1837 O O . LYS A 1 236 ? -22.26338 24.64964 18.37095 1.000 37.71303 236 LYS A O 1
ATOM 1843 N N . TYR A 1 237 ? -22.32080 23.55215 20.33212 1.000 28.30874 237 TYR A N 1
ATOM 1844 C CA . TYR A 1 237 ? -21.05336 22.86801 20.12249 1.000 27.88816 237 TYR A CA 1
ATOM 1845 C C . TYR A 1 237 ? -21.22636 21.47766 19.53114 1.000 28.71387 237 TYR A C 1
ATOM 1846 O O . TYR A 1 237 ? -20.26427 20.70338 19.50769 1.000 28.45349 237 TYR A O 1
ATOM 1855 N N . ASN A 1 238 ? -22.42260 21.15498 19.03769 1.000 26.81793 238 ASN A N 1
ATOM 1856 C CA . ASN A 1 238 ? -22.70898 19.85209 18.43362 1.000 27.53150 238 ASN A CA 1
ATOM 1857 C C . ASN A 1 238 ? -22.45609 18.71950 19.42255 1.000 25.18159 238 ASN A C 1
ATOM 1858 O O . ASN A 1 238 ? -21.89945 17.67687 19.07516 1.000 27.16910 238 ASN A O 1
ATOM 1863 N N . TYR A 1 239 ? -22.86672 18.93130 20.66783 1.000 26.65055 239 TYR A N 1
ATOM 1864 C CA . TYR A 1 239 ? -22.86969 17.87901 21.67282 1.000 26.40698 239 TYR A CA 1
ATOM 1865 C C . TYR A 1 239 ? -24.23201 17.20186 21.69511 1.000 27.99830 239 TYR A C 1
ATOM 1866 O O . TYR A 1 239 ? -25.26199 17.85719 21.50478 1.000 30.24450 239 TYR A O 1
ATOM 1875 N N . GLU A 1 240 ? -24.22728 15.88596 21.90395 1.000 25.58548 240 GLU A N 1
ATOM 1876 C CA . GLU A 1 240 ? -25.46554 15.15405 22.13160 1.000 29.21441 240 GLU A CA 1
ATOM 1877 C C . GLU A 1 240 ? -26.22437 15.76591 23.30687 1.000 29.10523 240 GLU A C 1
ATOM 1878 O O . GLU A 1 240 ? -25.60975 16.10849 24.32765 1.000 25.68373 240 GLU A O 1
ATOM 1884 N N . PRO A 1 241 ? -27.54678 15.90188 23.21588 1.000 29.09594 241 PRO A N 1
ATOM 1885 C CA . PRO A 1 241 ? -28.31675 16.33451 24.38777 1.000 26.64601 241 PRO A CA 1
ATOM 1886 C C . PRO A 1 241 ? -28.16259 15.34411 25.53059 1.000 28.25928 241 PRO A C 1
ATOM 1887 O O . PRO A 1 241 ? -28.21599 14.12766 25.33394 1.000 29.36647 241 PRO A O 1
ATOM 1891 N N . LEU A 1 242 ? -27.94871 15.87603 26.73003 1.000 27.53087 242 LEU A N 1
ATOM 1892 C CA . LEU A 1 242 ? -27.82113 15.04890 27.91960 1.000 25.99327 242 LEU A CA 1
ATOM 1893 C C . LEU A 1 242 ? -29.19733 14.80819 28.52562 1.000 26.00188 242 LEU A C 1
ATOM 1894 O O . LEU A 1 242 ? -29.95112 15.75770 28.77210 1.000 26.77928 242 LEU A O 1
ATOM 1899 N N . THR A 1 243 ? -29.51353 13.53911 28.76975 1.000 27.96255 243 THR A N 1
ATOM 1900 C CA . THR A 1 243 ? -30.79528 13.11699 29.31492 1.000 25.85026 243 THR A CA 1
ATOM 1901 C C . THR A 1 243 ? -30.63042 12.65635 30.75653 1.000 31.91771 243 THR A C 1
ATOM 1902 O O . THR A 1 243 ? -29.51747 12.44610 31.24953 1.000 26.31178 243 THR A O 1
ATOM 1906 N N . GLN A 1 244 ? -31.76944 12.49845 31.43406 1.000 27.62280 244 GLN A N 1
ATOM 1907 C CA . GLN A 1 244 ? -31.74148 11.95067 32.78507 1.000 30.20329 244 GLN A CA 1
ATOM 1908 C C . GLN A 1 244 ? -31.19357 10.52827 32.79574 1.000 30.03916 244 GLN A C 1
ATOM 1909 O O . GLN A 1 244 ? -30.53500 10.12413 33.76215 1.000 25.52196 244 GLN A O 1
ATOM 1915 N N . ASP A 1 245 ? -31.45303 9.75654 31.73529 1.000 26.49104 245 ASP A N 1
ATOM 1916 C CA . ASP A 1 245 ? -30.87303 8.42012 31.63458 1.000 28.66820 245 ASP A CA 1
ATOM 1917 C C . ASP A 1 245 ? -29.34933 8.47735 31.64015 1.000 28.58040 245 ASP A C 1
ATOM 1918 O O . ASP A 1 245 ? -28.69368 7.64495 32.2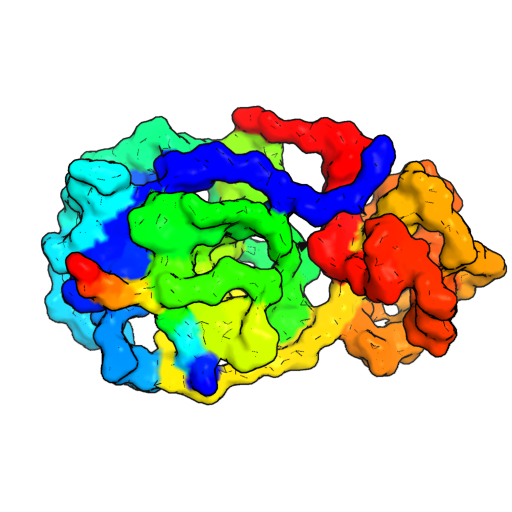7817 1.000 24.77026 245 ASP A O 1
ATOM 1923 N N . HIS A 1 246 ? -28.76830 9.45377 30.93504 1.000 28.02580 246 HIS A N 1
ATOM 1924 C CA . HIS A 1 246 ? -27.31859 9.63063 30.95914 1.000 25.56633 246 HIS A CA 1
ATOM 1925 C C . HIS A 1 246 ? -26.83169 9.96082 32.36318 1.000 26.30083 246 HIS A C 1
ATOM 1926 O O . HIS A 1 246 ? -25.81488 9.42337 32.82495 1.000 23.77976 246 HIS A O 1
ATOM 1933 N N . VAL A 1 247 ? -27.52579 10.88733 33.03475 1.000 21.40497 247 VAL A N 1
ATOM 1934 C CA . VAL A 1 247 ? -27.17539 11.26857 34.39960 1.000 20.00971 247 VAL A CA 1
ATOM 1935 C C . VAL A 1 247 ? -27.17506 10.04523 35.30474 1.000 21.04711 247 VAL A C 1
ATOM 1936 O O . VAL A 1 247 ? -26.27036 9.85932 36.12637 1.000 22.11640 247 VAL A O 1
ATOM 1940 N N . ASP A 1 248 ? -28.19763 9.19133 35.16784 1.000 23.34569 248 ASP A N 1
ATOM 1941 C CA . ASP A 1 248 ? -28.27549 7.99459 36.00371 1.000 23.94818 248 ASP A CA 1
ATOM 1942 C C . ASP A 1 248 ? -27.14422 7.02408 35.69376 1.000 22.52118 248 ASP A C 1
ATOM 1943 O O . ASP A 1 248 ? -26.62710 6.35697 36.59779 1.000 22.83766 248 ASP A O 1
ATOM 1948 N N . ILE A 1 249 ? -26.75492 6.91937 34.42218 1.000 23.08154 249 ILE A N 1
ATOM 1949 C CA . ILE A 1 249 ? -25.67517 6.00660 34.06119 1.000 19.83791 249 ILE A CA 1
ATOM 1950 C C . ILE A 1 249 ? -24.35857 6.47390 34.67037 1.000 24.64915 249 ILE A C 1
ATOM 1951 O O . ILE A 1 249 ? -23.47928 5.66064 34.97196 1.000 21.70736 249 ILE A O 1
ATOM 1956 N N . LEU A 1 250 ? -24.21008 7.77731 34.88798 1.000 22.36743 250 LEU A N 1
ATOM 1957 C CA . LEU A 1 250 ? -23.01012 8.32819 35.50383 1.000 23.67202 250 LEU A CA 1
ATOM 1958 C C . LEU A 1 250 ? -23.00983 8.21070 37.02357 1.000 22.56610 250 LEU A C 1
ATOM 1959 O O . LEU A 1 250 ? -22.04843 8.65499 37.66126 1.000 25.41287 250 LEU A O 1
ATOM 1964 N N . GLY A 1 251 ? -24.04846 7.61800 37.61033 1.000 22.35965 251 GLY A N 1
ATOM 1965 C CA . GLY A 1 251 ? -24.18037 7.51135 39.04410 1.000 26.64559 251 GLY A CA 1
ATOM 1966 C C . GLY A 1 251 ? -22.99195 6.88924 39.74622 1.000 23.06112 251 GLY A C 1
ATOM 1967 O O . GLY A 1 251 ? -22.49292 7.42664 40.74119 1.000 24.24938 251 GLY A O 1
ATOM 1968 N N . PRO A 1 252 ? -22.52436 5.73210 39.26398 1.000 24.63130 252 PRO A N 1
ATOM 1969 C CA . PRO A 1 252 ? -21.34580 5.12228 39.90215 1.000 25.10995 252 PRO A CA 1
ATOM 1970 C C . PRO A 1 252 ? -20.14322 6.04983 39.96034 1.000 23.22700 252 PRO A C 1
ATOM 1971 O O . PRO A 1 252 ? -19.49288 6.13708 41.00741 1.000 24.62714 252 PRO A O 1
ATOM 1975 N N . LEU A 1 253 ? -19.83374 6.75912 38.87371 1.000 21.86749 253 LEU A N 1
ATOM 1976 C CA . LEU A 1 253 ? -18.67876 7.65294 38.89432 1.000 21.47334 253 LEU A CA 1
ATOM 1977 C C . LEU A 1 253 ? -18.94246 8.87962 39.75530 1.000 24.53813 253 LEU A C 1
ATOM 1978 O O . LEU A 1 253 ? -18.02303 9.39511 40.40009 1.000 23.76951 253 LEU A O 1
ATOM 1983 N N . SER A 1 254 ? -20.18616 9.35865 39.77601 1.000 23.06660 254 SER A N 1
ATOM 1984 C CA . SER A 1 254 ? -20.53157 10.47541 40.64367 1.000 25.69707 254 SER A CA 1
ATOM 1985 C C . SER A 1 254 ? -20.38883 10.09205 42.11144 1.000 25.34226 254 SER A C 1
ATOM 1986 O O . SER A 1 254 ? -19.84830 10.86526 42.91220 1.000 27.41720 254 SER A O 1
ATOM 1989 N N . ALA A 1 255 ? -20.85631 8.89368 42.48115 1.000 23.27585 255 ALA A N 1
ATOM 1990 C CA . ALA A 1 255 ? -20.76419 8.46285 43.87258 1.000 26.26394 255 ALA A CA 1
ATOM 1991 C C . ALA A 1 255 ? -19.32081 8.22897 44.29708 1.000 26.66953 255 ALA A C 1
ATOM 1992 O O . ALA A 1 255 ? -18.96821 8.47530 45.45514 1.000 25.76827 255 ALA A O 1
ATOM 1994 N N . GLN A 1 256 ? -18.47673 7.74506 43.38656 1.000 26.87206 256 GLN A N 1
ATOM 1995 C CA . GLN A 1 256 ? -17.08110 7.51531 43.74015 1.000 29.19090 256 GLN A CA 1
ATOM 1996 C C . GLN A 1 256 ? -16.36511 8.82701 44.03075 1.000 27.13567 256 GLN A C 1
ATOM 1997 O O . GLN A 1 256 ? -15.60055 8.92666 44.99877 1.000 30.47656 256 GLN A O 1
ATOM 2003 N N . THR A 1 257 ? -16.60560 9.84399 43.21363 1.000 25.21516 257 THR A N 1
ATOM 2004 C CA . THR A 1 257 ? -15.89820 11.11054 43.34044 1.000 25.74282 257 THR A CA 1
ATOM 2005 C C . THR A 1 257 ? -16.61740 12.11582 44.22775 1.000 28.72546 257 THR A C 1
ATOM 2006 O O . THR A 1 257 ? -16.00962 13.11806 44.61226 1.000 27.21860 257 THR A O 1
ATOM 2010 N N . GLY A 1 258 ? -17.88461 11.88000 44.55864 1.000 27.06493 258 GLY A N 1
ATOM 2011 C CA . GLY A 1 258 ? -18.64829 12.87342 45.28558 1.000 25.55901 258 GLY A CA 1
ATOM 2012 C C . GLY A 1 258 ? -19.00725 14.10942 44.49304 1.000 30.92666 258 GLY A C 1
ATOM 2013 O O . GLY A 1 258 ? -19.41231 15.11182 45.08793 1.000 33.00242 258 GLY A O 1
ATOM 2014 N N . ILE A 1 259 ? -18.88263 14.07373 43.16856 1.000 25.90950 259 ILE A N 1
ATOM 2015 C CA . ILE A 1 259 ? -19.19138 15.21250 42.31221 1.000 24.20706 259 ILE A CA 1
ATOM 2016 C C . ILE A 1 259 ? -20.50392 14.92704 41.60452 1.000 23.80115 259 ILE A C 1
ATOM 2017 O O . ILE A 1 259 ? -20.59111 13.98824 40.80335 1.000 23.32861 259 ILE A O 1
ATOM 2022 N N . ALA A 1 260 ? -21.52200 15.72976 41.90239 1.000 24.59337 260 ALA A N 1
ATOM 2023 C CA . ALA A 1 260 ? -22.80132 15.58226 41.22784 1.000 24.89204 260 ALA A CA 1
ATOM 2024 C C . ALA A 1 260 ? -22.62032 15.76616 39.72617 1.000 22.12814 260 ALA A C 1
ATOM 2025 O O . ALA A 1 260 ? -21.78305 16.55328 39.27682 1.000 22.20032 260 ALA A O 1
ATOM 2027 N N . VAL A 1 261 ? -23.39873 15.01754 38.94569 1.000 23.10556 261 VAL A N 1
ATOM 2028 C CA . VAL A 1 261 ? -23.25219 15.07544 37.49670 1.000 19.41591 261 VAL A CA 1
ATOM 2029 C C . VAL A 1 261 ? -23.45394 16.50059 37.00171 1.000 18.70971 261 VAL A C 1
ATOM 2030 O O . VAL A 1 261 ? -22.70822 16.98374 36.14202 1.000 20.85368 261 VAL A O 1
ATOM 2034 N N . LEU A 1 262 ? -24.45315 17.20193 37.54948 1.000 21.98819 262 LEU A N 1
ATOM 2035 C CA . LEU A 1 262 ? -24.72882 18.55944 37.08975 1.000 22.02574 262 LEU A CA 1
ATOM 2036 C C . LEU A 1 262 ? -23.61858 19.52715 37.48242 1.000 23.13185 262 LEU A C 1
ATOM 2037 O O . LEU A 1 262 ? -23.43401 20.54995 36.81336 1.000 22.13694 262 LEU A O 1
ATOM 2042 N N . ASP A 1 263 ? -22.88078 19.23834 38.56047 1.000 21.11713 263 ASP A N 1
ATOM 2043 C CA . ASP A 1 263 ? -21.67019 20.00740 38.83927 1.000 20.61336 263 ASP A CA 1
ATOM 2044 C C . ASP A 1 263 ? -20.63794 19.78402 37.74533 1.000 20.88874 263 ASP A C 1
ATOM 2045 O O . ASP A 1 263 ? -20.01772 20.73400 37.25483 1.000 24.31288 263 ASP A O 1
ATOM 2050 N N . MET A 1 264 ? -20.42798 18.52371 37.36217 1.000 21.56815 264 MET A N 1
ATOM 2051 C CA . MET A 1 264 ? -19.47724 18.24199 36.29409 1.000 24.69692 264 MET A CA 1
ATOM 2052 C C . MET A 1 264 ? -19.93357 18.85542 34.97925 1.000 21.25368 264 MET A C 1
ATOM 2053 O O . MET A 1 264 ? -19.10037 19.27937 34.17214 1.000 23.09862 264 MET A O 1
ATOM 2058 N N . CYS A 1 265 ? -21.24764 18.90417 34.74306 1.000 19.89336 265 CYS A N 1
ATOM 2059 C CA . CYS A 1 265 ? -21.75703 19.57180 33.54967 1.000 22.62281 265 CYS A CA 1
ATOM 2060 C C . CYS A 1 265 ? -21.36705 21.03998 33.53316 1.000 22.11568 265 CYS A C 1
ATOM 2061 O O . CYS A 1 265 ? -21.04925 21.59769 32.47467 1.000 22.20164 265 CYS A O 1
ATOM 2064 N N . ALA A 1 266 ? -21.40187 21.69030 34.69545 1.000 21.98776 266 ALA A N 1
ATOM 2065 C CA . ALA A 1 266 ? -21.01028 23.09435 34.75400 1.000 23.66842 266 ALA A CA 1
ATOM 2066 C C . ALA A 1 266 ? -19.54014 23.26364 34.40706 1.000 24.77692 266 ALA A C 1
ATOM 2067 O O . ALA A 1 266 ? -19.16514 24.20580 33.70267 1.000 26.82679 266 ALA A O 1
ATOM 2069 N N . SER A 1 267 ? -18.69109 22.35781 34.89362 1.000 24.84056 267 SER A N 1
ATOM 2070 C CA . SER A 1 267 ? -17.28380 22.39980 34.52245 1.000 25.69174 267 SER A CA 1
ATOM 2071 C C . SER A 1 267 ? -17.10214 22.15447 33.03204 1.000 24.91094 267 SER A C 1
ATOM 2072 O O . SER A 1 267 ? -16.28822 22.82245 32.38194 1.000 23.32213 267 SER A O 1
ATOM 2075 N N . LEU A 1 268 ? -17.84285 21.19283 32.47410 1.000 22.66588 268 LEU A N 1
ATOM 2076 C CA . LEU A 1 268 ? -17.75180 20.93944 31.03862 1.000 24.77719 268 LEU A CA 1
ATOM 2077 C C . LEU A 1 268 ? -18.20487 22.15814 30.24025 1.000 24.73734 268 LEU A C 1
ATOM 2078 O O . LEU A 1 268 ? -17.58069 22.52239 29.23796 1.000 24.46519 268 LEU A O 1
ATOM 2083 N N . LYS A 1 269 ? -19.28402 22.80754 30.68164 1.000 23.38263 269 LYS A N 1
ATOM 2084 C CA . LYS A 1 269 ? -19.77533 24.00084 29.99947 1.000 24.74350 269 LYS A CA 1
ATOM 2085 C C . LYS A 1 269 ? -18.69706 25.07565 29.89835 1.000 26.09217 269 LYS A C 1
ATOM 2086 O O . LYS A 1 269 ? -18.54327 25.71442 28.84959 1.000 26.76029 269 LYS A O 1
ATOM 2092 N N . GLU A 1 270 ? -17.93811 25.29414 30.97597 1.000 25.73356 270 GLU A N 1
ATOM 2093 C CA . GLU A 1 270 ? -16.89131 26.31085 30.92300 1.000 26.25324 270 GLU A CA 1
ATOM 2094 C C . GLU A 1 270 ? -15.74572 25.88495 30.01623 1.000 27.38883 270 GLU A C 1
ATOM 2095 O O . GLU A 1 270 ? -15.13872 26.73183 29.35029 1.000 29.61185 270 GLU A O 1
ATOM 2101 N N . LEU A 1 271 ? -15.44132 24.58626 29.96906 1.000 24.12122 271 LEU A N 1
ATOM 2102 C CA . LEU A 1 271 ? -14.43129 24.10252 29.03461 1.000 25.53142 271 LEU A CA 1
ATOM 2103 C C . LEU A 1 271 ? -14.88151 24.30922 27.59690 1.000 27.89995 271 LEU A C 1
ATOM 2104 O O . LEU A 1 271 ? -14.07888 24.68434 26.73449 1.000 30.34723 271 LEU A O 1
ATOM 2109 N N . LEU A 1 272 ? -16.16287 24.06694 27.32041 1.000 25.46561 272 LEU A N 1
ATOM 2110 C CA . LEU A 1 272 ? -16.67425 24.27821 25.97228 1.000 27.54975 272 LEU A CA 1
ATOM 2111 C C . LEU A 1 272 ? -16.63337 25.75199 25.59083 1.000 30.97196 272 LEU A C 1
ATOM 2112 O O . LEU A 1 272 ? -16.25366 26.09482 24.46537 1.000 32.22946 272 LEU A O 1
ATOM 2117 N N . GLN A 1 273 ? -17.00572 26.63705 26.51882 1.000 26.85826 273 GLN A N 1
ATOM 2118 C CA . GLN A 1 273 ? -17.14450 28.05051 26.18826 1.000 30.73250 273 GLN A CA 1
ATOM 2119 C C . GLN A 1 273 ? -15.80188 28.76765 26.17109 1.000 32.07562 273 GLN A C 1
ATOM 2120 O O . GLN A 1 273 ? -15.57766 29.64530 25.33037 1.000 33.57455 273 GLN A O 1
ATOM 2126 N N . ASN A 1 274 ? -14.89817 28.41724 27.08537 1.000 30.42579 274 ASN A N 1
ATOM 2127 C CA . ASN A 1 274 ? -13.64725 29.14665 27.22826 1.000 33.28517 274 ASN A CA 1
ATOM 2128 C C . ASN A 1 274 ? -12.42519 28.37046 26.76148 1.000 34.40124 274 ASN A C 1
ATOM 2129 O O . ASN A 1 274 ? -11.32409 28.93115 26.76540 1.000 38.28694 274 ASN A O 1
ATOM 2134 N N . GLY A 1 275 ? -12.58268 27.10963 26.35994 1.000 32.66644 275 GLY A N 1
ATOM 2135 C CA . GLY A 1 275 ? -11.45851 26.30784 25.92730 1.000 37.04829 275 GLY A CA 1
ATOM 2136 C C . GLY A 1 275 ? -10.62044 25.81933 27.09197 1.000 34.52846 275 GLY A C 1
ATOM 2137 O O . GLY A 1 275 ? -10.89488 26.08005 28.26331 1.000 30.80400 275 GLY A O 1
ATOM 2138 N N . MET A 1 276 ? -9.56401 25.08875 26.75110 1.000 33.87893 276 MET A N 1
ATOM 2139 C CA . MET A 1 276 ? -8.69353 24.49545 27.75462 1.000 41.03495 276 MET A CA 1
ATOM 2140 C C . MET A 1 276 ? -7.43256 25.31169 28.01751 1.000 39.72546 276 MET A C 1
ATOM 2141 O O . MET A 1 276 ? -6.60103 24.89389 28.83055 1.000 34.71480 276 MET A O 1
ATOM 2146 N N . ASN A 1 277 ? -7.27801 26.46567 27.36471 1.000 38.03905 277 ASN A N 1
ATOM 2147 C CA . ASN A 1 277 ? -6.18611 27.39583 27.66172 1.000 36.99209 277 ASN A CA 1
ATOM 2148 C C . ASN A 1 277 ? -4.81577 26.73401 27.50940 1.000 35.86256 277 ASN A C 1
ATOM 2149 O O . ASN A 1 277 ? -3.88012 27.02642 28.25731 1.000 38.71403 277 ASN A O 1
ATOM 2154 N N . GLY A 1 278 ? -4.69290 25.83630 26.53206 1.000 32.31864 278 GLY A N 1
ATOM 2155 C CA . GLY A 1 278 ? -3.45816 25.10940 26.31144 1.000 37.22749 278 GLY A CA 1
ATOM 2156 C C . GLY A 1 278 ? -3.13547 24.05374 27.34586 1.000 37.57671 278 GLY A C 1
ATOM 2157 O O . GLY A 1 278 ? -2.08727 23.40637 27.24138 1.000 38.05876 278 GLY A O 1
ATOM 2158 N N . ARG A 1 279 ? -3.99238 23.85967 28.34065 1.000 32.26603 279 ARG A N 1
ATOM 2159 C CA . ARG A 1 279 ? -3.77133 22.83632 29.34280 1.000 30.85894 279 ARG A CA 1
ATOM 2160 C C . ARG A 1 279 ? -4.22191 21.47678 28.81432 1.000 39.69160 279 ARG A C 1
ATOM 2161 O O . ARG A 1 279 ? -4.86346 21.36377 27.76572 1.000 34.59890 279 ARG A O 1
ATOM 2169 N N . THR A 1 280 ? -3.86490 20.42930 29.54732 1.000 28.64273 280 THR A N 1
ATOM 2170 C CA . THR A 1 280 ? -4.24517 19.07564 29.18665 1.000 31.68649 280 THR A CA 1
ATOM 2171 C C . THR A 1 280 ? -5.04677 18.43587 30.31083 1.000 30.17721 280 THR A C 1
ATOM 2172 O O . THR A 1 280 ? -4.94560 18.81616 31.48220 1.000 30.07375 280 THR A O 1
ATOM 2176 N N . ILE A 1 281 ? -5.85169 17.45322 29.92441 1.000 28.11071 281 ILE A N 1
ATOM 2177 C CA . ILE A 1 281 ? -6.60797 16.62119 30.84717 1.000 25.92319 281 ILE A CA 1
ATOM 2178 C C . ILE A 1 281 ? -6.31144 15.17956 30.47175 1.000 32.49532 281 ILE A C 1
ATOM 2179 O O . ILE A 1 281 ? -6.58739 14.76196 29.33888 1.000 28.60922 281 ILE A O 1
ATOM 2184 N N . LEU A 1 282 ? -5.71602 14.43347 31.40231 1.000 30.88648 282 LEU A N 1
ATOM 2185 C CA . LEU A 1 282 ? -5.29282 13.05891 31.14299 1.000 30.03382 282 LEU A CA 1
ATOM 2186 C C . LEU A 1 282 ? -4.42581 12.98363 29.88609 1.000 27.18046 282 LEU A C 1
ATOM 2187 O O . LEU A 1 282 ? -4.57451 12.09084 29.05074 1.000 26.14527 282 LEU A O 1
ATOM 2192 N N . GLY A 1 283 ? -3.51948 13.94948 29.74651 1.000 30.38583 283 GLY A N 1
ATOM 2193 C CA . GLY A 1 283 ? -2.59953 13.97924 28.62643 1.000 32.72681 283 GLY A CA 1
ATOM 2194 C C . GLY A 1 283 ? -3.20061 14.37412 27.29608 1.000 37.96668 283 GLY A C 1
ATOM 2195 O O . GLY A 1 283 ? -2.51167 14.28665 26.27397 1.000 35.29948 283 GLY A O 1
ATOM 2196 N N . SER A 1 284 ? -4.45781 14.81013 27.26897 1.000 32.22100 284 SER A N 1
ATOM 2197 C CA . SER A 1 284 ? -5.13898 15.16587 26.03287 1.000 29.31811 284 SER A CA 1
ATOM 2198 C C . SER A 1 284 ? -5.42426 16.66088 25.99273 1.000 29.00493 284 SER A C 1
ATOM 2199 O O . SER A 1 284 ? -5.74717 17.27195 27.01606 1.000 29.00208 284 SER A O 1
ATOM 2202 N N . ALA A 1 285 ? -5.31411 17.24268 24.80095 1.000 30.97350 285 ALA A N 1
ATOM 2203 C CA . ALA A 1 285 ? -5.54771 18.66427 24.60096 1.000 29.39287 285 ALA A CA 1
ATOM 2204 C C . ALA A 1 285 ? -6.95768 18.97119 24.11887 1.000 31.39130 285 ALA A C 1
ATOM 2205 O O . ALA A 1 285 ? -7.30410 20.14557 23.97233 1.000 36.22113 285 ALA A O 1
ATOM 2207 N N . LEU A 1 286 ? -7.77435 17.95269 23.86892 1.000 29.08211 286 LEU A N 1
ATOM 2208 C CA . LEU A 1 286 ? -9.18018 18.13397 23.54456 1.000 28.85297 286 LEU A CA 1
ATOM 2209 C C . LEU A 1 286 ? -10.01356 17.21393 24.42794 1.000 30.78908 286 LEU A C 1
ATOM 2210 O O . LEU A 1 286 ? -9.48897 16.35089 25.13568 1.000 29.02415 286 LEU A O 1
ATOM 2215 N N . LEU A 1 287 ? -11.32719 17.40674 24.38585 1.000 25.09141 287 LEU A N 1
ATOM 2216 C CA . LEU A 1 287 ? -12.23048 16.63955 25.23131 1.000 23.53628 287 LEU A CA 1
ATOM 2217 C C . LEU A 1 287 ? -12.52071 15.29675 24.57304 1.000 23.32768 287 LEU A C 1
ATOM 2218 O O . LEU A 1 287 ? -13.06510 15.25094 23.46755 1.000 33.30393 287 LEU A O 1
ATOM 2223 N N . GLU A 1 288 ? -12.15115 14.20880 25.24714 1.000 26.67508 288 GLU A N 1
ATOM 2224 C CA . GLU A 1 288 ? -12.25793 12.86153 24.69538 1.000 28.29519 288 GLU A CA 1
ATOM 2225 C C . GLU A 1 288 ? -13.64488 12.29120 24.95971 1.000 23.82187 288 GLU A C 1
ATOM 2226 O O . GLU A 1 288 ? -14.12768 12.33372 26.09592 1.000 22.03230 288 GLU A O 1
ATOM 2232 N N . ASP A 1 289 ? -14.27657 11.73355 23.91726 1.000 24.40606 289 ASP A N 1
ATOM 2233 C CA . ASP A 1 289 ? -15.64132 11.22790 24.0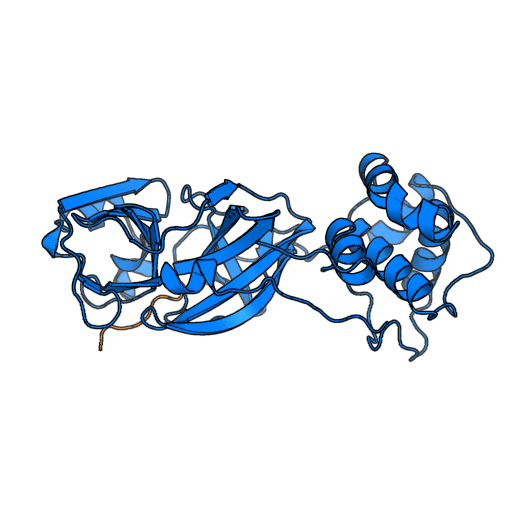4017 1.000 24.17581 289 ASP A CA 1
ATOM 2234 C C . ASP A 1 289 ? -15.77907 9.75687 23.65928 1.000 21.63941 289 ASP A C 1
ATOM 2235 O O . ASP A 1 289 ? -16.89136 9.29914 23.38060 1.000 19.99461 289 ASP A O 1
ATOM 2240 N N . GLU A 1 290 ? -14.69205 8.99224 23.64429 1.000 20.48640 290 GLU A N 1
ATOM 2241 C CA . GLU A 1 290 ? -14.79456 7.57898 23.29947 1.000 30.22962 290 GLU A CA 1
ATOM 2242 C C . GLU A 1 290 ? -14.44800 6.67314 24.48084 1.000 27.46358 290 GLU A C 1
ATOM 2243 O O . GLU A 1 290 ? -13.95225 5.56203 24.29646 1.000 24.86700 290 GLU A O 1
ATOM 2249 N N . PHE A 1 291 ? -14.73082 7.13598 25.69945 1.000 22.63863 291 PHE A N 1
ATOM 2250 C CA . PHE A 1 291 ? -14.78225 6.29732 26.89123 1.000 21.25892 291 PHE A CA 1
ATOM 2251 C C . PHE A 1 291 ? -16.20218 6.33706 27.43796 1.000 22.76917 291 PHE A C 1
ATOM 2252 O O . PHE A 1 291 ? -16.67550 7.40338 27.83797 1.000 20.00355 291 PHE A O 1
ATOM 2260 N N . THR A 1 292 ? -16.86392 5.18517 27.49460 1.000 21.92719 292 THR A N 1
ATOM 2261 C CA . THR A 1 292 ? -18.16232 5.12968 28.15020 1.000 26.14869 292 THR A CA 1
ATOM 2262 C C . THR A 1 292 ? -17.99207 5.15345 29.66567 1.000 25.77602 292 THR A C 1
ATOM 2263 O O . THR A 1 292 ? -16.89680 4.91439 30.18153 1.000 22.30697 292 THR A O 1
ATOM 2267 N N . PRO A 1 293 ? -19.06484 5.44498 30.40641 1.000 24.21839 293 PRO A N 1
ATOM 2268 C CA . PRO A 1 293 ? -18.97656 5.31744 31.86930 1.000 26.77964 293 PRO A CA 1
ATOM 2269 C C . PRO A 1 293 ? -18.52454 3.93898 32.31405 1.000 25.51300 293 PRO A C 1
ATOM 2270 O O . PRO A 1 293 ? -17.72810 3.82066 33.25432 1.000 25.47975 293 PRO A O 1
ATOM 2274 N N . PHE A 1 294 ? -18.99490 2.88522 31.64396 1.000 27.76461 294 PHE A N 1
ATOM 2275 C CA . PHE A 1 294 ? -18.53432 1.54438 31.98443 1.000 27.57564 294 PHE A CA 1
ATOM 2276 C C . PHE A 1 294 ? -17.05074 1.37346 31.67004 1.000 26.15294 294 PHE A C 1
ATOM 2277 O O . PHE A 1 294 ? -16.32002 0.73752 32.44023 1.000 30.76310 294 PHE A O 1
ATOM 2285 N N . ASP A 1 295 ? -16.58767 1.93662 30.54872 1.000 23.97262 295 ASP A N 1
ATOM 2286 C CA . ASP A 1 295 ? -15.16329 1.89664 30.22204 1.000 23.27606 295 ASP A CA 1
ATOM 2287 C C . ASP A 1 295 ? -14.31466 2.47560 31.34382 1.000 31.90866 295 ASP A C 1
ATOM 2288 O O . ASP A 1 295 ? -13.26583 1.91978 31.69197 1.000 31.03894 295 ASP A O 1
ATOM 2293 N N . VAL A 1 296 ? -14.74140 3.60685 31.90805 1.000 27.66606 296 VAL A N 1
ATOM 2294 C CA . VAL A 1 296 ? -13.96923 4.24024 32.97043 1.000 23.14837 296 VAL A CA 1
ATOM 2295 C C . VAL A 1 296 ? -13.93160 3.34757 34.20383 1.000 28.20202 296 VAL A C 1
ATOM 2296 O O . VAL A 1 296 ? -12.86458 3.09413 34.77415 1.000 26.90843 296 VAL A O 1
ATOM 2300 N N . VAL A 1 297 ? -15.09671 2.85671 34.63037 1.000 29.32140 297 VAL A N 1
ATOM 2301 C CA . VAL A 1 297 ? -15.16041 1.99285 35.80642 1.000 27.60602 297 VAL A CA 1
ATOM 2302 C C . VAL A 1 297 ? -14.28615 0.75939 35.60514 1.000 34.26767 297 VAL A C 1
ATOM 2303 O O . VAL A 1 297 ? -13.51690 0.37443 36.49308 1.000 29.81522 297 VAL A O 1
ATOM 2307 N N . ARG A 1 298 ? -14.37083 0.14094 34.42070 1.000 31.94204 298 ARG A N 1
ATOM 2308 C CA . ARG A 1 298 ? -13.53064 -1.01525 34.11161 1.000 32.41412 298 ARG A CA 1
ATOM 2309 C C . ARG A 1 298 ? -12.05479 -0.69782 34.30392 1.000 28.07621 298 ARG A C 1
ATOM 2310 O O . ARG A 1 298 ? -11.32801 -1.43588 34.97839 1.000 34.07474 298 ARG A O 1
ATOM 2318 N N . GLN A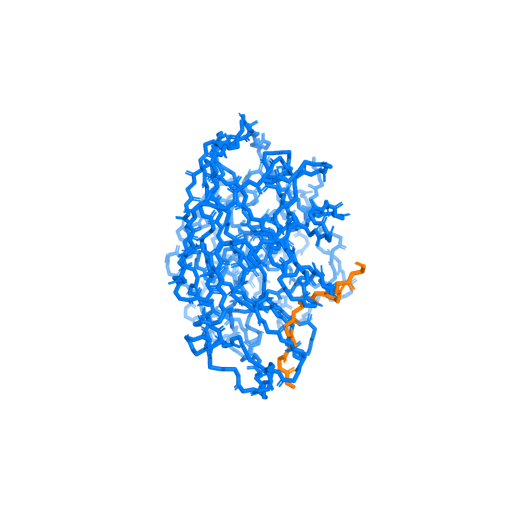 1 299 ? -11.58862 0.39099 33.69653 1.000 27.68148 299 GLN A N 1
ATOM 2319 C CA . GLN A 1 299 ? -10.16062 0.68025 33.71994 1.000 27.43819 299 GLN A CA 1
ATOM 2320 C C . GLN A 1 299 ? -9.71200 1.15152 35.09598 1.000 33.42094 299 GLN A C 1
ATOM 2321 O O . GLN A 1 299 ? -8.60442 0.82578 35.53879 1.000 31.46656 299 GLN A O 1
ATOM 2327 N N . CYS A 1 300 ? -10.55485 1.91454 35.79240 1.000 28.85671 300 CYS A N 1
ATOM 2328 C CA . CYS A 1 300 ? -10.16631 2.42709 37.09912 1.000 31.89956 300 CYS A CA 1
ATOM 2329 C C . CYS A 1 300 ? -10.32299 1.40229 38.21459 1.000 29.23423 300 CYS A C 1
ATOM 2330 O O . CYS A 1 300 ? -9.75562 1.59926 39.29092 1.000 32.15794 300 CYS A O 1
ATOM 2333 N N . SER A 1 301 ? -11.05909 0.31475 37.98836 1.000 31.52467 301 SER A N 1
ATOM 2334 C CA . SER A 1 301 ? -11.23314 -0.72326 38.99633 1.000 28.84708 301 SER A CA 1
ATOM 2335 C C . SER A 1 301 ? -10.55140 -2.03665 38.63411 1.000 32.57935 301 SER A C 1
ATOM 2336 O O . SER A 1 301 ? -10.61337 -2.98453 39.42262 1.000 34.05817 301 SER A O 1
ATOM 2339 N N . GLY A 1 302 ? -9.91642 -2.12458 37.46869 1.000 30.25505 302 GLY A N 1
ATOM 2340 C CA . GLY A 1 302 ? -9.17332 -3.32129 37.10225 1.000 30.79032 302 GLY A CA 1
ATOM 2341 C C . GLY A 1 302 ? -10.02393 -4.52014 36.73983 1.000 33.13878 302 GLY A C 1
ATOM 2342 O O . GLY A 1 302 ? -9.66791 -5.65312 37.08813 1.000 34.81608 302 GLY A O 1
ATOM 2343 N N . VAL A 1 303 ? -11.13993 -4.30008 36.03927 1.000 29.76995 303 VAL A N 1
ATOM 2344 C CA . VAL A 1 303 ? -11.98472 -5.40922 35.61015 1.000 29.63855 303 VAL A CA 1
ATOM 2345 C C . VAL A 1 303 ? -11.21076 -6.28816 34.64010 1.000 34.62874 303 VAL A C 1
ATOM 2346 O O . VAL A 1 303 ? -10.61227 -5.79950 33.67272 1.000 33.54543 303 VAL A O 1
ATOM 2350 N N . THR A 1 304 ? -11.21287 -7.59090 34.90004 1.000 28.57137 304 THR A N 1
ATOM 2351 C CA . THR A 1 304 ? -10.53026 -8.57124 34.06880 1.000 33.10441 304 THR A CA 1
ATOM 2352 C C . THR A 1 304 ? -11.54564 -9.47138 33.37757 1.000 37.35481 304 THR A C 1
ATOM 2353 O O . THR A 1 304 ? -12.75335 -9.40686 33.63033 1.000 35.05764 304 THR A O 1
ATOM 2357 N N . PHE A 1 305 ? -11.03525 -10.32558 32.49566 1.000 35.27803 305 PHE A N 1
ATOM 2358 C CA . PHE A 1 305 ? -11.87449 -11.20610 31.69773 1.000 41.17942 305 PHE A CA 1
ATOM 2359 C C . PHE A 1 305 ? -11.31146 -12.61721 31.71271 1.000 48.60857 305 PHE A C 1
ATOM 2360 O O . PHE A 1 305 ? -10.10435 -12.82451 31.87343 1.000 45.66845 305 PHE A O 1
ATOM 2368 N N . GLN A 1 306 ? -12.20980 -13.58296 31.55252 1.000 51.07167 306 GLN A N 1
ATOM 2369 C CA . GLN A 1 306 ? -11.85650 -14.99446 31.58182 1.000 55.43414 306 GLN A CA 1
ATOM 2370 C C . GLN A 1 306 ? -11.99792 -15.62472 30.19801 1.000 50.54708 306 GLN A C 1
ATOM 2371 O O . GLN A 1 306 ? -12.33420 -16.80224 30.07307 1.000 70.25169 306 GLN A O 1
ATOM 2387 N N . SER B 2 2 ? -17.28585 9.04144 -2.95991 1.000 33.17764 1 SER C N 1
ATOM 2388 C CA . SER B 2 2 ? -18.02873 7.79561 -2.93349 1.000 31.68621 1 SER C CA 1
ATOM 2389 C C . SER B 2 2 ? -17.49762 6.88697 -1.83050 1.000 35.20318 1 SER C C 1
ATOM 2390 O O . SER B 2 2 ? -16.32553 6.95612 -1.44173 1.000 34.28219 1 SER C O 1
ATOM 2393 N N . ALA B 2 3 ? -18.38672 6.05239 -1.30274 1.000 28.66539 2 ALA C N 1
ATOM 2394 C CA . ALA B 2 3 ? -17.96083 5.01929 -0.37435 1.000 27.71823 2 ALA C CA 1
ATOM 2395 C C . ALA B 2 3 ? -17.06335 4.01976 -1.09349 1.000 27.05930 2 ALA C C 1
ATOM 2396 O O . ALA B 2 3 ? -17.24126 3.73343 -2.27902 1.000 28.52021 2 ALA C O 1
ATOM 2398 N N . VAL B 2 4 ? -16.08399 3.49117 -0.36562 1.000 24.68409 3 VAL C N 1
ATOM 2399 C CA . VAL B 2 4 ? -15.10857 2.55552 -0.91142 1.000 22.92568 3 VAL C CA 1
ATOM 2400 C C . VAL B 2 4 ? -15.16788 1.27475 -0.09804 1.000 25.67452 3 VAL C C 1
ATOM 2401 O O . VAL B 2 4 ? -14.83550 1.27617 1.09155 1.000 25.24832 3 VAL C O 1
ATOM 2405 N N . LEU B 2 5 ? -15.56593 0.18289 -0.73612 1.000 23.49024 4 LEU C N 1
ATOM 2406 C CA . LEU B 2 5 ? -15.62315 -1.09804 -0.05173 1.000 21.34685 4 LEU C CA 1
ATOM 2407 C C . LEU B 2 5 ? -14.21476 -1.67152 0.05994 1.000 23.69898 4 LEU C C 1
ATOM 2408 O O . LEU B 2 5 ? -13.53140 -1.86211 -0.95180 1.000 28.54757 4 LEU C O 1
ATOM 2413 N N . GLN B 2 6 ? -13.77490 -1.93554 1.28643 1.000 21.65271 5 GLN C N 1
ATOM 2414 C CA . GLN B 2 6 ? -12.35669 -2.19760 1.52923 1.000 24.04440 5 GLN C CA 1
ATOM 2415 C C . GLN B 2 6 ? -12.02121 -3.68669 1.50751 1.000 27.84492 5 GLN C C 1
ATOM 2416 O O . GLN B 2 6 ? -11.33451 -4.21835 2.37653 1.000 22.23924 5 GLN C O 1
ATOM 2422 N N . SER B 2 7 ? -12.50600 -4.36634 0.47413 1.000 25.16319 6 SER C N 1
ATOM 2423 C CA . SER B 2 7 ? -11.96451 -5.66560 0.11856 1.000 23.42031 6 SER C CA 1
ATOM 2424 C C . SER B 2 7 ? -10.59845 -5.47655 -0.54231 1.000 24.52995 6 SER C C 1
ATOM 2425 O O . SER B 2 7 ? -10.16019 -4.35330 -0.80888 1.000 25.74655 6 SER C O 1
ATOM 2428 N N . GLY B 2 8 ? -9.91392 -6.58822 -0.79551 1.000 24.37832 7 GLY C N 1
ATOM 2429 C CA . GLY B 2 8 ? -8.61011 -6.54642 -1.43642 1.000 27.35530 7 GLY C CA 1
ATOM 2430 C C . GLY B 2 8 ? -8.55782 -7.37674 -2.70217 1.000 29.31574 7 GLY C C 1
ATOM 2431 O O . GLY B 2 8 ? -9.43015 -8.21540 -2.91339 1.000 27.55826 7 GLY C O 1
ATOM 2432 N N . PHE B 2 9 ? -7.55719 -7.15493 -3.55576 1.000 35.50555 8 PHE C N 1
ATOM 2433 C CA . PHE B 2 9 ? -7.43063 -7.92020 -4.79359 1.000 37.79960 8 PHE C CA 1
ATOM 2434 C C . PHE B 2 9 ? -6.81899 -9.28555 -4.51252 1.000 39.38171 8 PHE C C 1
ATOM 2435 O O . PHE B 2 9 ? -5.93909 -9.41841 -3.65776 1.000 36.97641 8 PHE C O 1
ATOM 2443 N N . ARG B 2 10 ? -7.28102 -10.30195 -5.24323 1.000 35.28333 9 ARG C N 1
ATOM 2444 C CA . ARG B 2 10 ? -6.74564 -11.64459 -5.05234 1.000 38.47502 9 ARG C CA 1
ATOM 2445 C C . ARG B 2 10 ? -5.30975 -11.72174 -5.55396 1.000 43.46558 9 ARG C C 1
ATOM 2446 O O . ARG B 2 10 ? -4.99626 -11.25454 -6.65395 1.000 46.15465 9 ARG C O 1
ATOM 2454 N N . LYS B 2 11 ? -4.44339 -12.32528 -4.74619 1.000 44.25358 10 LYS C N 1
ATOM 2455 C CA . LYS B 2 11 ? -3.03057 -12.46917 -5.07805 1.000 47.14340 10 LYS C CA 1
ATOM 2456 C C . LYS B 2 11 ? -2.71868 -13.88714 -5.54903 1.000 49.51324 10 LYS C C 1
ATOM 2457 O O . LYS B 2 11 ? -3.53246 -14.79911 -5.38820 1.000 47.55133 10 LYS C O 1
#